Protein AF-A0A967CRM9-F1 (afdb_monomer_lite)

Sequence (225 aa):
MVALGHRFTFFSAGLPEPELLEALQQHAALLTYWECVLPLHAMGELARCAGPLVSGSGIRLLVANLRSGTAGNTRKEPGKHYAASGFAVDEIDIARSLLQGPLSGVAAGLCFGIPRTDPLEPALKALTCLADATGALVVATRSLMGDGPNDAEQDAQRDRLLVEEALELAQRYPRVDLQLDTFMDIDRGYYVRQGLVDRRCNWHPAGKALALARAAQLSASRITS

Radius of gyration: 18.24 Å; chains: 1; bounding box: 40×54×45 Å

Foldseek 3Di:
DVVVVAADAAEDEAADDPVRLVVCQVCVSRHPAYEYEYALVCLLVNCVPQVVSCLPRVHAYEYWYWAALVVVRLPDDNDVDDIDIHDELVCLVVQLVSCVPSCPNPHQYYEHEDEQPDDDQVSLVSQLVSCVVRVHQYEYEYEPFHSDLQDADDPLVSLQVSLVVQLVNCVVRVSYHYHYPDAEFDCDDRTGDHHQAYPVRHGGNNVVSVVVSVVVVVVVVVVVD

Secondary structure (DSSP, 8-state):
-GGGT--EEEEEESSPPHHHHHHHHHTGGGEEEEEEEE-GGGHHHHHHHHHHHHHHH---EEEEE-EETTTT-SSSS--TT-EE-SB-GGGHHHHHHHHHTTTTTTEEEEEEEE-TTS-HHHHHHHHHHHHHHH--EEEEEEE-S-SSTT-----HHHHHHHHHHHHHHHHH-TTEEEEEE-SB-B-SSSS-B--SB-TT-PBPHHHHHHHHHHHHHHHHHHH--

pLDDT: mean 87.97, std 12.51, range [47.59, 98.69]

Structure (mmCIF, N/CA/C/O backbone):
data_AF-A0A967CRM9-F1
#
_entry.id   AF-A0A967CRM9-F1
#
loop_
_atom_site.group_PDB
_atom_site.id
_atom_site.type_symbol
_atom_site.label_atom_id
_atom_site.label_alt_id
_atom_site.label_comp_id
_atom_site.label_asym_id
_atom_site.label_entity_id
_atom_site.label_seq_id
_atom_site.pdbx_PDB_ins_code
_atom_site.Cartn_x
_atom_site.Cartn_y
_atom_site.Cartn_z
_atom_site.occupancy
_atom_site.B_iso_or_equiv
_atom_site.auth_seq_id
_atom_site.auth_comp_id
_atom_site.auth_asym_id
_atom_site.auth_atom_id
_atom_site.pdbx_PDB_model_num
ATOM 1 N N . MET A 1 1 ? -21.935 -10.142 -5.559 1.00 52.72 1 MET A N 1
ATOM 2 C CA . MET A 1 1 ? -20.532 -9.781 -5.246 1.00 52.72 1 MET A CA 1
ATOM 3 C C . MET A 1 1 ? -20.039 -10.502 -3.995 1.00 52.72 1 MET A C 1
ATOM 5 O O . MET A 1 1 ? -19.195 -11.367 -4.170 1.00 52.72 1 MET A O 1
ATOM 9 N N . VAL A 1 2 ? -20.630 -10.300 -2.802 1.00 56.66 2 VAL A N 1
ATOM 10 C CA . VAL A 1 2 ? -20.319 -11.135 -1.606 1.00 56.66 2 VAL A CA 1
ATOM 11 C C . VAL A 1 2 ? -20.589 -12.620 -1.857 1.00 56.66 2 VAL A C 1
ATOM 13 O O . VAL A 1 2 ? -19.741 -13.455 -1.583 1.00 56.66 2 VAL A O 1
ATOM 16 N N . ALA A 1 3 ? -21.734 -12.946 -2.468 1.00 51.38 3 ALA A N 1
ATOM 17 C CA . ALA A 1 3 ? -22.098 -14.325 -2.816 1.00 51.38 3 ALA A CA 1
ATOM 18 C C . ALA A 1 3 ? -21.164 -14.989 -3.853 1.00 51.38 3 ALA A C 1
ATOM 20 O O . ALA A 1 3 ? -21.220 -16.198 -4.035 1.00 51.38 3 ALA A O 1
ATOM 21 N N . LEU A 1 4 ? -20.308 -14.205 -4.524 1.00 66.81 4 LEU A N 1
ATOM 22 C CA . LEU A 1 4 ? -19.262 -14.690 -5.435 1.00 66.81 4 LEU A CA 1
ATOM 23 C C . LEU A 1 4 ? -17.870 -14.686 -4.767 1.00 66.81 4 LEU A C 1
ATOM 25 O O . LEU A 1 4 ? -16.872 -14.944 -5.428 1.00 66.81 4 LEU A O 1
ATOM 29 N N . GLY A 1 5 ? -17.789 -14.356 -3.471 1.00 70.50 5 GLY A N 1
ATOM 30 C CA . GLY A 1 5 ? -16.548 -14.301 -2.693 1.00 70.50 5 GLY A CA 1
ATOM 31 C C . GLY A 1 5 ? -15.717 -13.024 -2.864 1.00 70.50 5 GLY A C 1
ATOM 32 O O . GLY A 1 5 ? -14.638 -12.928 -2.285 1.00 70.50 5 GLY A O 1
ATOM 33 N N . HIS A 1 6 ? -16.188 -12.031 -3.626 1.00 74.75 6 HIS A N 1
ATOM 34 C CA . HIS A 1 6 ? -15.444 -10.787 -3.835 1.00 74.75 6 HIS A CA 1
ATOM 35 C C . HIS A 1 6 ? -15.601 -9.832 -2.648 1.00 74.75 6 HIS A C 1
ATOM 37 O O . HIS A 1 6 ? -16.723 -9.499 -2.256 1.00 74.75 6 HIS A O 1
ATOM 43 N N . ARG A 1 7 ? -14.467 -9.353 -2.132 1.00 82.56 7 ARG A N 1
ATOM 44 C CA . ARG A 1 7 ? -14.363 -8.303 -1.113 1.00 82.56 7 ARG A CA 1
ATOM 45 C C . ARG A 1 7 ? -13.451 -7.184 -1.618 1.00 82.56 7 ARG A C 1
ATOM 47 O O . ARG A 1 7 ? -12.597 -7.429 -2.470 1.00 82.56 7 ARG A O 1
ATOM 54 N N . PHE A 1 8 ? -13.632 -5.976 -1.096 1.00 86.88 8 PHE A N 1
ATOM 55 C CA . PHE A 1 8 ? -12.968 -4.767 -1.589 1.00 86.88 8 PHE A CA 1
ATOM 56 C C . PHE A 1 8 ? -12.083 -4.136 -0.524 1.00 86.88 8 PHE A C 1
ATOM 58 O O . PHE A 1 8 ? -12.459 -4.076 0.646 1.00 86.88 8 PHE A O 1
ATOM 65 N N . THR A 1 9 ? -10.934 -3.618 -0.941 1.00 89.38 9 THR A N 1
ATOM 66 C CA . THR A 1 9 ? -10.258 -2.564 -0.185 1.00 89.38 9 THR A CA 1
ATOM 67 C C . THR A 1 9 ? -10.863 -1.239 -0.623 1.00 89.38 9 THR A C 1
ATOM 69 O O . THR A 1 9 ? -10.805 -0.896 -1.802 1.00 89.38 9 THR A O 1
ATOM 72 N N . PHE A 1 10 ? -11.491 -0.526 0.306 1.00 90.88 10 PHE A N 1
ATOM 73 C CA . PHE A 1 10 ? -12.008 0.820 0.072 1.00 90.88 10 PHE A CA 1
ATOM 74 C C . PHE A 1 10 ? -11.001 1.844 0.590 1.00 90.88 10 PHE A C 1
ATOM 76 O O . PHE A 1 10 ? -10.453 1.631 1.668 1.00 90.88 10 PHE A O 1
ATOM 83 N N . PHE A 1 11 ? -10.778 2.942 -0.131 1.00 92.44 11 PHE A N 1
ATOM 84 C CA . PHE A 1 11 ? -9.899 4.021 0.319 1.00 92.44 11 PHE A CA 1
ATOM 85 C C . PHE A 1 11 ? -10.683 5.322 0.538 1.00 92.44 11 PHE A C 1
ATOM 87 O O . PHE A 1 11 ? -11.581 5.648 -0.237 1.00 92.44 11 PHE A O 1
ATOM 94 N N . SER A 1 12 ? -10.316 6.087 1.565 1.00 94.94 12 SER A N 1
ATOM 95 C CA . SER A 1 12 ? -10.787 7.458 1.789 1.00 94.94 12 SER A CA 1
ATOM 96 C C . SER A 1 12 ? -9.622 8.398 2.086 1.00 94.94 12 SER A C 1
ATOM 98 O O . SER A 1 12 ? -8.573 7.968 2.566 1.00 94.94 12 SER A O 1
ATOM 100 N N . ALA A 1 13 ? -9.805 9.687 1.802 1.00 93.19 13 ALA A N 1
ATOM 101 C CA . ALA A 1 13 ? -8.821 10.722 2.094 1.00 93.19 13 ALA A CA 1
ATOM 102 C C . ALA A 1 13 ? -9.358 11.695 3.149 1.00 93.19 13 ALA A C 1
ATOM 104 O O . ALA A 1 13 ? -10.502 12.134 3.059 1.00 93.19 13 ALA A O 1
ATOM 105 N N . GLY A 1 14 ? -8.515 12.060 4.113 1.00 93.50 14 GLY A N 1
ATOM 106 C CA . GLY A 1 14 ? -8.890 12.923 5.230 1.00 93.50 14 GLY A CA 1
ATOM 107 C C . GLY A 1 14 ? -9.686 12.198 6.316 1.00 93.50 14 GLY A C 1
ATOM 108 O O . GLY A 1 14 ? -9.780 10.970 6.337 1.00 93.50 14 GLY A O 1
ATOM 109 N N . LEU A 1 15 ? -10.224 12.978 7.254 1.00 96.19 15 LEU A N 1
ATOM 110 C CA . LEU A 1 15 ? -11.069 12.447 8.319 1.00 96.19 15 LEU A CA 1
ATOM 111 C C . LEU A 1 15 ? -12.414 11.986 7.740 1.00 96.19 15 LEU A C 1
ATOM 113 O O . LEU A 1 15 ? -12.983 12.693 6.909 1.00 96.19 15 LEU A O 1
ATOM 117 N N . PRO A 1 16 ? -12.927 10.820 8.163 1.00 95.12 16 PRO A N 1
ATOM 118 C CA . PRO A 1 16 ? -14.210 10.330 7.689 1.00 95.12 16 PRO A CA 1
ATOM 119 C C . PRO A 1 16 ? -15.349 11.214 8.205 1.00 95.12 16 PRO A C 1
ATOM 121 O O . PRO A 1 16 ? -15.441 11.492 9.403 1.00 95.12 16 PRO A O 1
ATOM 124 N N . GLU A 1 17 ? -16.233 11.611 7.297 1.00 95.06 17 GLU A N 1
ATOM 125 C CA . GLU A 1 17 ? -17.509 12.236 7.644 1.00 95.06 17 GLU A CA 1
ATOM 126 C C . GLU A 1 17 ? -18.485 11.182 8.210 1.00 95.06 17 GLU A C 1
ATOM 128 O O . GLU A 1 17 ? -18.331 9.986 7.922 1.00 95.06 17 GLU A O 1
ATOM 133 N N . PRO A 1 18 ? -19.485 11.580 9.020 1.00 95.12 18 PRO A N 1
ATOM 134 C CA . PRO A 1 18 ? -20.459 10.653 9.601 1.00 95.12 18 PRO A CA 1
ATOM 135 C C . PRO A 1 18 ? -21.136 9.740 8.570 1.00 95.12 18 PRO A C 1
ATOM 137 O O . PRO A 1 18 ? -21.258 8.538 8.794 1.00 95.12 18 PRO A O 1
ATOM 140 N N . GLU A 1 19 ? -21.483 10.279 7.405 1.00 95.94 19 GLU A N 1
ATOM 141 C CA . GLU A 1 19 ? -22.138 9.569 6.307 1.00 95.94 19 GLU A CA 1
ATOM 142 C C . GLU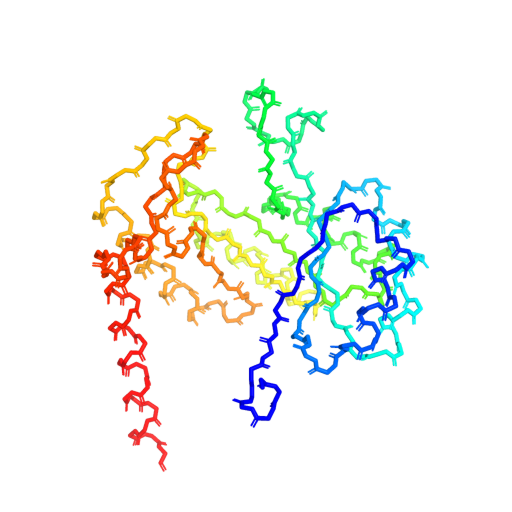 A 1 19 ? -21.260 8.432 5.766 1.00 95.94 19 GLU A C 1
ATOM 144 O O . GLU A 1 19 ? -21.752 7.353 5.425 1.00 95.94 19 GLU A O 1
ATOM 149 N N . LEU A 1 20 ? -19.938 8.641 5.723 1.00 94.50 20 LEU A N 1
ATOM 150 C CA . LEU A 1 20 ? -18.999 7.595 5.332 1.00 94.50 20 LEU A CA 1
ATOM 151 C C . LEU A 1 20 ? -18.948 6.483 6.386 1.00 94.50 20 LEU A C 1
ATOM 153 O O . LEU A 1 20 ? -18.930 5.306 6.028 1.00 94.50 20 LEU A O 1
ATOM 157 N N . LEU A 1 21 ? -18.932 6.833 7.674 1.00 94.56 21 LEU A N 1
ATOM 158 C CA . LEU A 1 21 ? -18.916 5.847 8.760 1.00 94.56 21 LEU A CA 1
ATOM 159 C C . LEU A 1 21 ? -20.187 4.984 8.752 1.00 94.56 21 LEU A C 1
ATOM 161 O O . LEU A 1 21 ? -20.095 3.764 8.899 1.00 94.56 21 LEU A O 1
ATOM 165 N N . GLU A 1 22 ? -21.349 5.591 8.507 1.00 94.31 22 GLU A N 1
ATOM 166 C CA . GLU A 1 22 ? -22.621 4.879 8.349 1.00 94.31 22 GLU A CA 1
ATOM 167 C C . GLU A 1 22 ? -22.592 3.919 7.152 1.00 94.31 22 GLU A C 1
ATOM 169 O O . GLU A 1 22 ? -22.934 2.741 7.290 1.00 94.31 22 GLU A O 1
ATOM 174 N N . ALA A 1 23 ? -22.111 4.380 5.992 1.00 94.31 23 ALA A N 1
ATOM 175 C CA . ALA A 1 23 ? -21.990 3.544 4.799 1.00 94.31 23 ALA A CA 1
ATOM 176 C C . ALA A 1 23 ? -21.031 2.360 5.017 1.00 94.31 23 ALA A C 1
ATOM 178 O O . ALA A 1 23 ? -21.328 1.226 4.626 1.00 94.31 23 ALA A O 1
ATOM 179 N N . LEU A 1 24 ? -19.893 2.598 5.676 1.00 93.81 24 LEU A N 1
ATOM 180 C CA . LEU A 1 24 ? -18.935 1.556 6.041 1.00 93.81 24 LEU A CA 1
ATOM 181 C C . LEU A 1 24 ? -19.573 0.516 6.966 1.00 93.81 24 LEU A C 1
ATOM 183 O O . LEU A 1 24 ? -19.408 -0.683 6.738 1.00 93.81 24 LEU A O 1
ATOM 187 N N . GLN A 1 25 ? -20.344 0.951 7.965 1.00 92.56 25 GLN A N 1
ATOM 188 C CA . GLN A 1 25 ? -21.057 0.051 8.868 1.00 92.56 25 GLN A CA 1
ATOM 189 C C . GLN A 1 25 ? -22.092 -0.799 8.125 1.00 92.56 25 GLN A C 1
ATOM 191 O O . GLN A 1 25 ? -22.121 -2.022 8.285 1.00 92.56 25 GLN A O 1
ATOM 196 N N . GLN A 1 26 ? -22.913 -0.170 7.282 1.00 93.25 26 GLN A N 1
ATOM 197 C CA . GLN A 1 26 ? -23.954 -0.841 6.504 1.00 93.25 26 GLN A CA 1
ATOM 198 C C . GLN A 1 26 ? -23.375 -1.895 5.548 1.00 93.25 26 GLN A C 1
ATOM 200 O O . GLN A 1 26 ? -24.013 -2.913 5.268 1.00 93.25 26 GLN A O 1
ATOM 205 N N . HIS A 1 27 ? -22.155 -1.671 5.059 1.00 91.50 27 HIS A N 1
ATOM 206 C CA . HIS A 1 27 ? -21.504 -2.507 4.055 1.00 91.50 27 HIS A CA 1
ATOM 207 C C . HIS A 1 27 ? -20.267 -3.256 4.572 1.00 91.50 27 HIS A C 1
ATOM 209 O O . HIS A 1 27 ? -19.489 -3.770 3.768 1.00 91.50 27 HIS A O 1
ATOM 215 N N . ALA A 1 28 ? -20.116 -3.413 5.892 1.00 90.25 28 ALA A N 1
ATOM 216 C CA . ALA A 1 28 ? -18.963 -4.063 6.529 1.00 90.25 28 ALA A CA 1
ATOM 217 C C . ALA A 1 28 ? -18.609 -5.435 5.917 1.00 90.25 28 ALA A C 1
ATOM 219 O O . ALA A 1 28 ? -17.441 -5.747 5.686 1.00 90.25 28 ALA A O 1
ATOM 220 N N . ALA A 1 29 ? -19.620 -6.236 5.560 1.00 88.31 29 ALA A N 1
ATOM 221 C CA . ALA A 1 29 ? -19.437 -7.568 4.975 1.00 88.31 29 ALA A CA 1
ATOM 222 C C . ALA A 1 29 ? -18.785 -7.573 3.572 1.00 88.31 29 ALA A C 1
ATOM 224 O O . ALA A 1 29 ? -18.263 -8.601 3.140 1.00 88.31 29 ALA A O 1
ATOM 225 N N . LEU A 1 30 ? -18.809 -6.448 2.851 1.00 89.00 30 LEU A N 1
ATOM 226 C CA . LEU A 1 30 ? -18.185 -6.293 1.530 1.00 89.00 30 LEU A CA 1
ATOM 227 C C . LEU A 1 30 ? -16.699 -5.920 1.615 1.00 89.00 30 LEU A C 1
ATOM 229 O O . LEU A 1 30 ? -15.977 -6.054 0.625 1.00 89.00 30 LEU A O 1
ATOM 233 N N . LEU A 1 31 ? -16.236 -5.449 2.771 1.00 89.75 31 LEU A N 1
ATOM 234 C CA . LEU A 1 31 ? -14.911 -4.860 2.933 1.00 89.75 31 LEU A CA 1
ATOM 235 C C . LEU A 1 31 ? -13.889 -5.925 3.332 1.00 89.75 31 LEU A C 1
ATOM 237 O O . LEU A 1 31 ? -14.106 -6.687 4.270 1.00 89.75 31 LEU A O 1
ATOM 241 N N . THR A 1 32 ? -12.756 -5.989 2.635 1.00 89.44 32 THR A N 1
ATOM 242 C CA . THR A 1 32 ? -11.545 -6.673 3.120 1.00 89.44 32 THR A CA 1
ATOM 243 C C . THR A 1 32 ? -10.809 -5.775 4.105 1.00 89.44 32 THR A C 1
ATOM 245 O O . THR A 1 32 ? -10.430 -6.238 5.187 1.00 89.44 32 THR A O 1
ATOM 248 N N . TYR A 1 33 ? -10.629 -4.515 3.700 1.00 93.44 33 TYR A N 1
ATOM 249 C CA . TYR A 1 33 ? -9.942 -3.447 4.413 1.00 93.44 33 TYR A CA 1
ATOM 250 C C . TYR A 1 33 ? -10.605 -2.106 4.091 1.00 93.44 33 TYR A C 1
ATOM 252 O O . TYR A 1 33 ? -11.151 -1.917 3.001 1.00 93.44 33 TYR A O 1
ATOM 260 N N . TRP A 1 34 ? -10.501 -1.168 5.021 1.00 96.38 34 TRP A N 1
ATOM 261 C CA . TRP A 1 34 ? -10.681 0.253 4.750 1.00 96.38 34 TRP A CA 1
ATOM 262 C C . TRP A 1 34 ? -9.323 0.933 4.921 1.00 96.38 34 TRP A C 1
ATOM 264 O O . T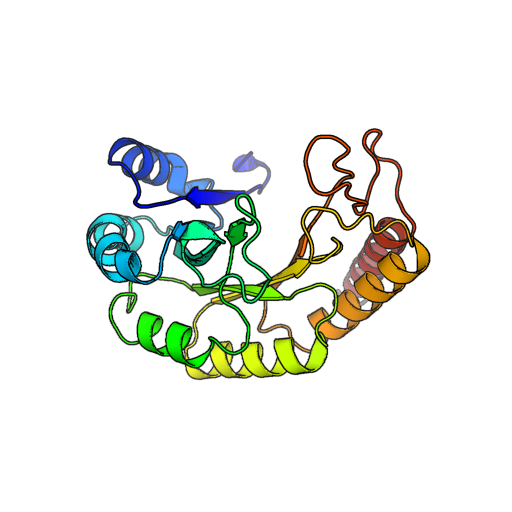RP A 1 34 ? -8.765 0.880 6.007 1.00 96.38 34 TRP A O 1
ATOM 274 N N . GLU A 1 35 ? -8.777 1.529 3.86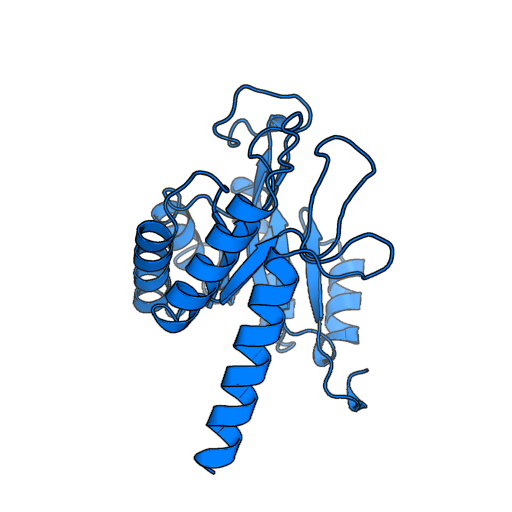4 1.00 97.00 35 GLU A N 1
ATOM 275 C CA . GLU A 1 35 ? -7.593 2.388 3.920 1.00 97.00 35 GLU A CA 1
ATOM 276 C C . GLU A 1 35 ? -8.011 3.848 4.132 1.00 97.00 35 GLU A C 1
ATOM 278 O O . GLU A 1 35 ? -8.782 4.402 3.349 1.00 97.00 35 GLU A O 1
ATOM 283 N N . CYS A 1 36 ? -7.487 4.490 5.173 1.00 97.25 36 CYS A N 1
ATOM 284 C CA . CYS A 1 36 ? -7.671 5.919 5.403 1.00 97.25 36 CYS A CA 1
ATOM 285 C C . CYS A 1 36 ? -6.339 6.658 5.213 1.00 97.25 36 CYS A C 1
ATOM 287 O O . CYS A 1 36 ? -5.364 6.397 5.925 1.00 97.25 36 CYS A O 1
ATOM 289 N N . VAL A 1 37 ? -6.310 7.573 4.241 1.00 96.81 37 VAL A N 1
ATOM 290 C CA . VAL A 1 37 ? -5.136 8.364 3.855 1.00 96.81 37 VAL A CA 1
ATOM 291 C C . VAL A 1 37 ? -5.268 9.777 4.407 1.00 96.81 37 VAL A C 1
ATOM 293 O O . VAL A 1 37 ? -6.131 10.543 3.983 1.00 96.81 37 VAL A O 1
ATOM 296 N N . LEU A 1 38 ? -4.408 10.163 5.343 1.00 95.56 38 LEU A N 1
ATOM 297 C CA . LEU A 1 38 ? -4.517 11.455 6.021 1.00 95.56 38 LEU A CA 1
ATOM 298 C C . LEU A 1 38 ? -3.161 11.949 6.551 1.00 95.56 38 LEU A C 1
ATOM 300 O O . LEU A 1 38 ? -2.227 11.158 6.692 1.00 95.56 38 LEU A O 1
ATOM 304 N N . PRO A 1 39 ? -3.008 13.256 6.832 1.00 93.88 39 PRO A N 1
ATOM 305 C CA . PRO A 1 39 ? -1.785 13.787 7.425 1.00 93.88 39 PRO A CA 1
ATOM 306 C C . PRO A 1 39 ? -1.504 13.214 8.821 1.00 93.88 39 PRO A C 1
ATOM 308 O O . PRO A 1 39 ? -2.429 12.984 9.600 1.00 93.88 39 PRO A O 1
ATOM 311 N N . LEU A 1 40 ? -0.222 13.099 9.187 1.00 93.06 40 LEU A N 1
ATOM 312 C CA . LEU A 1 40 ? 0.218 12.589 10.498 1.00 93.06 40 LEU A CA 1
ATOM 313 C C . LEU A 1 40 ? -0.483 13.243 11.701 1.00 93.06 40 LEU A C 1
ATOM 315 O O . LEU A 1 40 ? -0.831 12.557 12.658 1.00 93.06 40 LEU A O 1
ATOM 319 N N . HIS A 1 41 ? -0.713 14.558 11.659 1.00 92.69 41 HIS A N 1
ATOM 320 C CA . HIS A 1 41 ? -1.331 15.279 12.777 1.00 92.69 41 HIS A CA 1
ATOM 321 C C . HIS A 1 41 ? -2.803 14.896 13.013 1.00 92.69 41 HIS A C 1
ATOM 323 O O . HIS A 1 41 ? -3.309 15.094 14.114 1.00 92.69 41 HIS A O 1
ATOM 329 N N . ALA A 1 42 ? -3.484 14.325 12.014 1.00 95.50 42 ALA A N 1
ATOM 330 C CA . ALA A 1 42 ? -4.893 13.943 12.092 1.00 95.50 42 ALA A CA 1
ATOM 331 C C . ALA A 1 42 ? -5.110 12.492 12.574 1.00 95.50 42 ALA A C 1
ATOM 333 O O . ALA A 1 42 ? -6.243 12.086 12.828 1.00 95.50 42 ALA A O 1
ATOM 334 N N . MET A 1 43 ? -4.044 11.704 12.760 1.00 95.75 43 MET A N 1
ATOM 335 C CA . MET A 1 43 ? -4.131 10.276 13.114 1.00 95.75 43 MET A CA 1
ATOM 336 C C . MET A 1 43 ? -4.819 10.021 14.462 1.00 95.75 43 MET A C 1
ATOM 338 O O . MET A 1 43 ? -5.590 9.075 14.604 1.00 95.75 43 MET A O 1
ATOM 342 N N . GLY A 1 44 ? -4.572 10.882 15.455 1.00 96.88 44 GLY A N 1
ATOM 343 C CA . GLY A 1 44 ? -5.243 10.787 16.754 1.00 96.88 44 GLY A CA 1
ATOM 344 C C . GLY A 1 44 ? -6.738 11.096 16.674 1.00 96.88 44 GLY A C 1
ATOM 345 O O . GLY A 1 44 ? -7.536 10.513 17.402 1.00 96.88 44 GLY A O 1
ATOM 346 N N . GLU A 1 45 ? -7.142 11.985 15.770 1.00 97.31 45 GLU A N 1
ATOM 347 C CA . GLU A 1 45 ? -8.554 12.279 15.544 1.00 97.31 45 GLU A CA 1
ATOM 348 C C . GLU A 1 45 ? -9.260 11.160 14.784 1.00 97.31 45 GLU A C 1
ATOM 350 O O . GLU A 1 45 ? -10.348 10.765 15.201 1.00 97.31 45 GLU A O 1
ATOM 355 N N . LEU A 1 46 ? -8.603 10.569 13.780 1.00 97.44 46 LEU A N 1
ATOM 356 C CA . LEU A 1 46 ? -9.089 9.358 13.119 1.00 97.44 46 LEU A CA 1
ATOM 357 C C . LEU A 1 46 ? -9.369 8.249 14.135 1.00 97.44 46 LEU A C 1
ATOM 359 O O . LEU A 1 46 ? -10.428 7.629 14.092 1.00 97.44 46 LEU A O 1
ATOM 363 N N . ALA A 1 47 ? -8.454 8.022 15.080 1.00 96.62 47 ALA A N 1
ATOM 364 C CA . ALA A 1 47 ? -8.654 7.009 16.106 1.00 96.62 47 ALA A CA 1
ATOM 365 C C . ALA A 1 47 ? -9.909 7.264 16.951 1.00 96.62 47 ALA A C 1
ATOM 367 O O . ALA A 1 47 ? -10.658 6.332 17.243 1.00 96.62 47 ALA A O 1
ATOM 368 N N . ARG A 1 48 ? -10.173 8.529 17.307 1.00 96.31 48 ARG A N 1
ATOM 369 C CA . ARG A 1 48 ? -11.360 8.911 18.085 1.00 96.31 48 ARG A CA 1
ATOM 370 C C . ARG A 1 48 ? -12.659 8.712 17.306 1.00 96.31 48 ARG A C 1
ATOM 372 O O . ARG A 1 48 ? -13.621 8.228 17.894 1.00 96.31 48 ARG A O 1
ATOM 379 N N . CYS A 1 49 ? -12.711 9.088 16.026 1.00 95.06 49 CYS A N 1
ATOM 380 C CA . CYS A 1 49 ? -13.950 9.000 15.247 1.00 95.06 49 CYS A CA 1
ATOM 381 C C . CYS A 1 49 ? -14.207 7.595 14.679 1.00 95.06 49 CYS A C 1
ATOM 383 O O . CYS A 1 49 ? -15.336 7.115 14.732 1.00 95.06 49 CYS A O 1
ATOM 385 N N . ALA A 1 50 ? -13.174 6.905 14.189 1.00 95.06 50 ALA A N 1
ATOM 386 C CA . ALA A 1 50 ? -13.301 5.586 13.569 1.00 95.06 50 ALA A CA 1
ATOM 387 C C . ALA A 1 50 ? -13.213 4.427 14.575 1.00 95.06 50 ALA A C 1
ATOM 389 O O . ALA A 1 50 ? -13.772 3.360 14.318 1.00 95.06 50 ALA A O 1
ATOM 390 N N . GLY A 1 51 ? -12.546 4.623 15.719 1.00 94.44 51 GLY A N 1
ATOM 391 C CA . GLY A 1 51 ? -12.340 3.609 16.763 1.00 94.44 51 GLY A CA 1
ATOM 392 C C . GLY A 1 51 ? -13.610 2.861 17.193 1.00 94.44 51 GLY A C 1
ATOM 393 O O . GLY A 1 51 ? -13.608 1.623 17.182 1.00 94.44 51 GLY A O 1
ATOM 394 N N . PRO A 1 52 ? -14.713 3.565 17.521 1.00 93.56 52 PRO A N 1
ATOM 395 C CA . PRO A 1 52 ? -15.973 2.922 17.895 1.00 93.56 52 PRO A CA 1
ATOM 396 C C . PRO A 1 52 ? -16.545 2.022 16.793 1.00 93.56 52 PRO A C 1
ATOM 398 O O . PRO A 1 52 ? -17.014 0.922 17.082 1.00 93.56 52 PRO A O 1
ATOM 401 N N . LEU A 1 53 ? -16.463 2.456 15.529 1.00 92.38 53 LEU A N 1
ATOM 402 C CA . LEU A 1 53 ? -16.949 1.685 14.385 1.00 92.38 53 LEU A CA 1
ATOM 403 C C . LEU A 1 53 ? -16.123 0.410 14.191 1.00 92.38 53 LEU A C 1
ATOM 405 O O . LEU A 1 53 ? -16.685 -0.683 14.090 1.00 92.38 53 LEU A O 1
ATOM 409 N N . VAL A 1 54 ? -14.794 0.525 14.135 1.00 93.19 54 VAL A N 1
ATOM 410 C CA . VAL A 1 54 ? -13.921 -0.622 13.820 1.00 93.19 54 VAL A CA 1
ATOM 411 C C . VAL A 1 54 ? -13.968 -1.695 14.907 1.00 93.19 54 VAL A C 1
ATOM 413 O O . VAL A 1 54 ? -13.988 -2.882 14.588 1.00 93.19 54 VAL A O 1
ATOM 416 N N . SER A 1 55 ? -14.103 -1.293 16.175 1.00 86.88 55 SER A N 1
ATOM 417 C CA . SER A 1 55 ? -14.145 -2.220 17.314 1.00 86.88 55 SER A CA 1
ATOM 418 C C . SER A 1 55 ? -15.381 -3.132 17.311 1.00 86.88 55 SER A C 1
ATOM 420 O O . SER A 1 55 ? -15.341 -4.206 17.905 1.00 86.88 55 SER A O 1
ATOM 422 N N . GLY A 1 56 ? -16.475 -2.732 16.646 1.00 80.19 56 GLY A N 1
ATOM 423 C CA . GLY A 1 56 ? -17.754 -3.457 16.656 1.00 80.19 56 GLY A CA 1
ATOM 424 C C . GLY A 1 56 ? -18.209 -4.049 15.317 1.00 80.19 56 GLY A C 1
ATOM 425 O O . GLY A 1 56 ? -19.175 -4.807 15.295 1.00 80.19 56 GLY A O 1
ATOM 426 N N . SER A 1 57 ? -17.553 -3.717 14.201 1.00 83.44 57 SER A N 1
ATOM 427 C CA . SER A 1 57 ? -18.045 -4.036 12.844 1.00 83.44 57 SER A CA 1
ATOM 428 C C . SER A 1 57 ? -17.238 -5.103 12.097 1.00 83.44 57 SER A C 1
ATOM 430 O O . SER A 1 57 ? -17.645 -5.540 11.021 1.00 83.44 57 SER A O 1
ATOM 432 N N . GLY A 1 58 ? -16.082 -5.517 12.629 1.00 85.00 58 GLY A N 1
ATOM 433 C CA . GLY A 1 58 ? -15.148 -6.409 11.929 1.00 85.00 58 GLY A CA 1
ATOM 434 C C . GLY A 1 58 ? -14.402 -5.740 10.765 1.00 85.00 58 GLY A C 1
ATOM 435 O O . GLY A 1 58 ? -13.676 -6.414 10.029 1.00 85.00 58 GLY A O 1
ATOM 436 N N . ILE A 1 59 ? -14.561 -4.424 10.592 1.00 92.06 59 ILE A N 1
ATOM 437 C CA . ILE A 1 59 ? -13.807 -3.633 9.621 1.00 92.06 59 ILE A CA 1
ATOM 438 C C . ILE A 1 59 ? -12.350 -3.555 10.072 1.00 92.06 59 ILE A C 1
ATOM 440 O O . ILE A 1 59 ? -12.044 -3.187 11.203 1.00 92.06 59 ILE A O 1
ATOM 444 N N . ARG A 1 60 ? -11.435 -3.871 9.154 1.00 94.94 60 ARG A N 1
ATOM 445 C CA . ARG A 1 60 ? -9.992 -3.758 9.373 1.00 94.94 60 ARG A CA 1
ATOM 446 C C . ARG A 1 60 ? -9.489 -2.455 8.764 1.00 94.94 60 ARG A C 1
ATOM 448 O O . ARG A 1 60 ? -9.410 -2.347 7.540 1.00 94.94 60 ARG A O 1
ATOM 455 N N . LEU A 1 61 ? -9.175 -1.486 9.619 1.00 97.38 61 LEU A N 1
ATOM 456 C CA . LEU A 1 61 ? -8.645 -0.186 9.214 1.00 97.38 61 LEU A CA 1
ATOM 457 C C . LEU A 1 61 ? -7.141 -0.277 8.929 1.00 97.38 61 LEU A C 1
ATOM 459 O O . LEU A 1 61 ? -6.357 -0.633 9.808 1.00 97.38 61 LEU A O 1
ATOM 463 N N . LEU A 1 62 ? -6.748 0.074 7.713 1.00 97.94 62 LEU A N 1
ATOM 464 C CA . LEU A 1 62 ? -5.377 0.368 7.327 1.00 97.94 62 LEU A CA 1
ATOM 465 C C . LEU A 1 62 ? -5.186 1.883 7.315 1.00 97.94 62 LEU A C 1
ATOM 467 O O . LEU A 1 62 ? -6.061 2.625 6.867 1.00 97.94 62 LEU A O 1
ATOM 471 N N . VAL A 1 63 ? -4.044 2.350 7.804 1.00 97.88 63 VAL A N 1
ATOM 472 C CA . VAL A 1 63 ? -3.746 3.782 7.871 1.00 97.88 63 VAL A CA 1
ATOM 473 C C . VAL A 1 63 ? -2.547 4.112 6.997 1.00 97.88 63 VAL A C 1
ATOM 475 O O . VAL A 1 63 ? -1.509 3.451 7.061 1.00 97.88 63 VAL A O 1
ATOM 478 N N . ALA A 1 64 ? -2.680 5.167 6.202 1.00 97.25 64 ALA A N 1
ATOM 479 C CA . ALA A 1 64 ? -1.648 5.634 5.296 1.00 97.25 64 ALA A CA 1
ATOM 480 C C . ALA A 1 64 ? -1.357 7.121 5.534 1.00 97.25 64 ALA A C 1
ATOM 482 O O . ALA A 1 64 ? -2.269 7.938 5.676 1.00 97.25 64 ALA A O 1
ATOM 483 N N . ASN A 1 65 ? -0.075 7.488 5.556 1.00 95.88 65 ASN A N 1
ATOM 484 C CA . ASN A 1 65 ? 0.322 8.889 5.640 1.00 95.88 65 ASN A CA 1
ATOM 485 C C . ASN A 1 65 ? 0.084 9.597 4.298 1.00 95.88 65 ASN A C 1
ATOM 487 O O . ASN A 1 65 ? 0.551 9.132 3.257 1.00 95.88 65 ASN A O 1
ATOM 491 N N . LEU A 1 66 ? -0.589 10.747 4.322 1.00 92.88 66 LEU A N 1
ATOM 492 C CA . LEU A 1 66 ? -0.664 11.632 3.164 1.00 92.88 66 LEU A CA 1
ATOM 493 C C . LEU A 1 66 ? 0.666 12.376 2.996 1.00 92.88 66 LEU A C 1
ATOM 495 O O . LEU A 1 66 ? 1.009 13.268 3.779 1.00 92.88 66 LEU A O 1
ATOM 499 N N . ARG A 1 67 ? 1.390 12.060 1.922 1.00 86.06 67 ARG A N 1
ATOM 500 C CA . ARG A 1 67 ? 2.597 12.787 1.522 1.00 86.06 67 ARG A CA 1
ATOM 501 C C . ARG A 1 67 ? 2.261 13.772 0.417 1.00 86.06 67 ARG A C 1
ATOM 503 O O . ARG A 1 67 ? 1.891 13.352 -0.672 1.00 86.06 67 ARG A O 1
ATOM 510 N N . SER A 1 68 ? 2.378 15.075 0.662 1.00 79.81 68 SER A N 1
ATOM 511 C CA . SER A 1 68 ? 2.038 16.098 -0.335 1.00 79.81 68 SER A CA 1
ATOM 512 C C . SER A 1 68 ? 2.962 17.307 -0.306 1.00 79.81 68 SER A C 1
ATOM 514 O O . SER A 1 68 ? 3.540 17.631 0.731 1.00 79.81 68 SER A O 1
ATOM 516 N N . GLY A 1 69 ? 3.114 17.975 -1.457 1.00 68.31 69 GLY A N 1
ATOM 517 C CA . GLY A 1 69 ? 3.988 19.150 -1.581 1.00 68.31 69 GLY A CA 1
ATOM 518 C C . GLY A 1 69 ? 3.570 20.264 -0.619 1.00 68.31 69 GLY A C 1
ATOM 519 O O . GLY A 1 69 ? 4.413 20.882 0.020 1.00 68.31 69 GLY A O 1
ATOM 520 N N . THR A 1 70 ? 2.258 20.433 -0.435 1.00 67.38 70 THR A N 1
ATOM 521 C CA . THR A 1 70 ? 1.655 21.348 0.544 1.00 67.38 70 THR A CA 1
ATOM 522 C C . THR A 1 70 ? 2.009 20.986 1.986 1.00 67.38 70 THR A C 1
ATOM 524 O O . THR A 1 70 ? 2.210 21.873 2.808 1.00 67.38 70 THR A O 1
ATOM 527 N N . ALA A 1 71 ? 2.107 19.693 2.300 1.00 64.94 71 ALA A N 1
ATOM 528 C CA . ALA A 1 71 ? 2.513 19.212 3.619 1.00 64.94 71 ALA A CA 1
ATOM 529 C C . ALA A 1 71 ? 4.043 19.201 3.821 1.00 64.94 71 ALA A C 1
ATOM 531 O O . ALA A 1 71 ? 4.501 18.907 4.922 1.00 64.94 71 ALA A O 1
ATOM 532 N N . GLY A 1 72 ? 4.838 19.494 2.783 1.00 65.44 72 GLY A N 1
ATOM 533 C CA . GLY A 1 72 ? 6.303 19.563 2.858 1.00 65.44 72 GLY A CA 1
ATOM 534 C C . GLY A 1 72 ? 7.008 18.225 3.120 1.00 65.44 72 GLY A C 1
ATOM 535 O O . GLY A 1 72 ? 8.194 18.212 3.429 1.00 65.44 72 GLY A O 1
ATOM 536 N N . ASN A 1 73 ? 6.306 17.094 3.002 1.00 68.88 73 ASN A N 1
ATOM 537 C CA . ASN A 1 73 ? 6.785 15.759 3.393 1.00 68.88 73 ASN A CA 1
ATOM 538 C C . ASN A 1 73 ? 6.949 14.791 2.201 1.00 68.88 73 ASN A C 1
ATOM 540 O O . ASN A 1 73 ? 6.991 13.573 2.368 1.00 68.88 73 ASN A O 1
ATOM 544 N N . THR A 1 74 ? 7.038 15.318 0.978 1.00 62.50 74 THR A N 1
ATOM 545 C CA . THR A 1 74 ? 7.173 14.521 -0.259 1.00 62.50 74 THR A CA 1
ATOM 546 C C . THR A 1 74 ? 8.582 14.022 -0.519 1.00 62.50 74 THR A C 1
ATOM 548 O O . THR A 1 74 ? 8.742 13.116 -1.336 1.00 62.50 74 THR A O 1
ATOM 551 N N . ARG A 1 75 ? 9.587 14.631 0.135 1.00 61.66 75 ARG A N 1
ATOM 552 C CA . ARG A 1 75 ? 11.029 14.406 -0.101 1.00 61.66 75 ARG A CA 1
ATOM 553 C C . ARG A 1 75 ? 11.465 14.672 -1.544 1.00 61.66 75 ARG A C 1
ATOM 555 O O . ARG A 1 75 ? 12.515 14.216 -1.979 1.00 61.66 75 ARG A O 1
ATOM 562 N N . LYS A 1 76 ? 10.637 15.403 -2.283 1.00 61.66 76 LYS A N 1
ATOM 563 C CA . LYS A 1 76 ? 10.873 15.856 -3.651 1.00 61.66 76 LYS A CA 1
ATOM 564 C C . LYS A 1 76 ? 10.851 17.376 -3.642 1.00 61.66 76 LYS A C 1
ATOM 566 O O . LYS A 1 76 ? 10.205 17.967 -2.775 1.00 61.66 76 LYS A O 1
ATOM 571 N N . GLU A 1 77 ? 11.528 17.986 -4.614 1.00 55.66 77 GLU A N 1
ATOM 572 C CA . GLU A 1 77 ? 11.405 19.423 -4.881 1.00 55.66 77 GLU A CA 1
ATOM 573 C C . GLU A 1 77 ? 9.916 19.824 -4.854 1.00 55.66 77 GLU A C 1
ATOM 575 O O . GLU A 1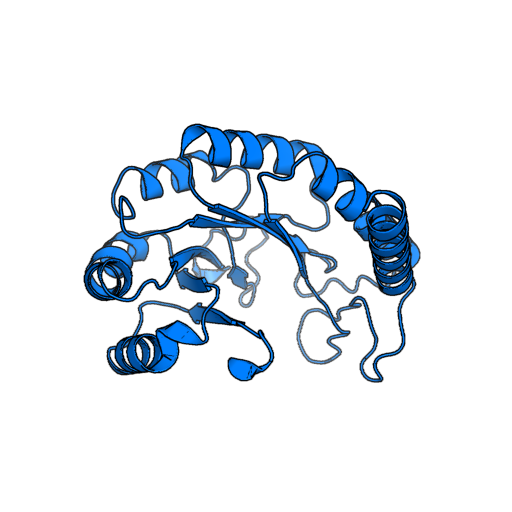 77 ? 9.096 19.064 -5.389 1.00 55.66 77 GLU A O 1
ATOM 580 N N . PRO A 1 78 ? 9.528 20.949 -4.217 1.00 50.62 78 PRO A N 1
ATOM 581 C CA . PRO A 1 78 ? 8.128 21.321 -4.013 1.00 50.62 78 PRO A CA 1
ATOM 582 C C . PRO A 1 78 ? 7.376 21.572 -5.332 1.00 50.62 78 PRO A C 1
ATOM 584 O O . PRO A 1 78 ? 7.146 22.700 -5.761 1.00 50.62 78 PRO A O 1
ATOM 587 N N . GLY A 1 79 ? 6.936 20.504 -5.990 1.00 53.38 79 GLY A N 1
ATOM 588 C CA . GLY A 1 79 ? 5.938 20.558 -7.043 1.00 53.38 79 GLY A CA 1
ATOM 589 C C . GLY A 1 79 ? 4.571 20.761 -6.402 1.00 53.38 79 GLY A C 1
ATOM 590 O O . GLY A 1 79 ? 4.138 19.937 -5.596 1.00 53.38 79 GLY A O 1
ATOM 591 N N . LYS A 1 80 ? 3.863 21.833 -6.777 1.00 53.94 80 LYS A N 1
ATOM 592 C CA . LYS A 1 80 ? 2.559 22.242 -6.211 1.00 53.94 80 LYS A CA 1
ATOM 593 C C . LYS A 1 80 ? 1.432 21.189 -6.310 1.00 53.94 80 LYS A C 1
ATOM 595 O O . LYS A 1 80 ? 0.347 21.431 -5.794 1.00 53.94 80 LYS A O 1
ATOM 600 N N . HIS A 1 81 ? 1.671 20.033 -6.939 1.00 64.00 81 HIS A N 1
ATOM 601 C CA . HIS A 1 81 ? 0.654 19.016 -7.239 1.00 64.00 81 HIS A CA 1
ATOM 602 C C . HIS A 1 81 ? 1.060 17.568 -6.915 1.00 64.00 81 HIS A C 1
ATOM 604 O O . HIS A 1 81 ? 0.365 16.645 -7.331 1.00 64.00 81 HIS A O 1
ATOM 610 N N . TYR A 1 82 ? 2.152 17.334 -6.178 1.00 69.19 82 TYR A N 1
ATOM 611 C CA . TYR A 1 82 ? 2.485 15.969 -5.759 1.00 69.19 82 TYR A CA 1
ATOM 612 C C . TYR A 1 82 ? 1.664 15.563 -4.532 1.00 69.19 82 TYR A C 1
ATOM 614 O O . TYR A 1 82 ? 1.729 16.236 -3.500 1.00 69.19 82 TYR A O 1
ATOM 622 N N . ALA A 1 83 ? 0.954 14.440 -4.638 1.00 76.62 83 ALA A N 1
ATOM 623 C CA . ALA A 1 83 ? 0.335 13.727 -3.528 1.00 76.62 83 ALA A CA 1
ATOM 624 C C . ALA A 1 83 ? 0.604 12.221 -3.674 1.00 76.62 83 ALA A C 1
ATOM 626 O O . ALA A 1 83 ? 0.504 11.675 -4.772 1.00 76.62 83 ALA A O 1
ATOM 627 N N . ALA A 1 84 ? 0.944 11.557 -2.575 1.00 83.19 84 ALA A N 1
ATOM 628 C CA . ALA A 1 84 ? 1.150 10.118 -2.501 1.00 83.19 84 ALA A CA 1
ATOM 629 C C . ALA A 1 84 ? 0.563 9.561 -1.200 1.00 83.19 84 ALA A C 1
ATOM 631 O O . ALA A 1 84 ? 0.580 10.236 -0.167 1.00 83.19 84 ALA A O 1
ATOM 632 N N . SER A 1 85 ? 0.070 8.325 -1.267 1.00 90.50 85 SER A N 1
ATOM 633 C CA . SER A 1 85 ? -0.359 7.559 -0.095 1.00 90.50 85 SER A CA 1
ATOM 634 C C . SER A 1 85 ? 0.813 6.767 0.490 1.00 90.50 85 SER A C 1
ATOM 636 O O . SER A 1 85 ? 1.785 6.436 -0.202 1.00 90.50 85 SER A O 1
ATOM 638 N N . GLY A 1 86 ? 0.698 6.465 1.776 1.00 95.12 86 GLY A N 1
ATOM 639 C CA . GLY A 1 86 ? 1.588 5.590 2.519 1.00 95.12 86 GLY A CA 1
ATOM 640 C C . GLY A 1 86 ? 2.801 6.291 3.125 1.00 95.12 86 GLY A C 1
ATOM 641 O O . GLY A 1 86 ? 3.336 7.267 2.588 1.00 95.12 86 GLY A O 1
ATOM 642 N N . PHE A 1 87 ? 3.249 5.744 4.253 1.00 96.44 87 PHE A N 1
ATOM 643 C CA . PHE A 1 87 ? 4.504 6.115 4.903 1.00 96.44 87 PHE A CA 1
ATOM 644 C C . PHE A 1 87 ? 5.696 5.794 3.990 1.00 96.44 87 PHE A C 1
ATOM 646 O O . PHE A 1 87 ? 5.674 4.812 3.242 1.00 96.44 87 PHE A O 1
ATOM 653 N N . ALA A 1 88 ? 6.750 6.604 4.050 1.00 94.31 88 ALA A N 1
ATOM 654 C CA . ALA A 1 88 ? 8.047 6.207 3.512 1.00 94.31 88 ALA A CA 1
ATOM 655 C C . ALA A 1 88 ? 8.699 5.151 4.425 1.00 94.31 88 ALA A C 1
ATOM 657 O O . ALA A 1 88 ? 8.399 5.062 5.615 1.00 94.31 88 ALA A O 1
ATOM 658 N N . VAL A 1 89 ? 9.602 4.337 3.878 1.00 95.31 89 VAL A N 1
ATOM 659 C CA . VAL A 1 89 ? 10.219 3.214 4.612 1.00 95.31 89 VAL A CA 1
ATOM 660 C C . VAL A 1 89 ? 11.034 3.686 5.819 1.00 95.31 89 VAL A C 1
ATOM 662 O O . VAL A 1 89 ? 11.027 3.066 6.871 1.00 95.31 89 VAL A O 1
ATOM 665 N N . ASP A 1 90 ? 11.715 4.812 5.727 1.00 94.62 90 ASP A N 1
ATOM 666 C CA . ASP A 1 90 ? 12.456 5.400 6.845 1.00 94.62 90 ASP A CA 1
ATOM 667 C C . ASP A 1 90 ? 11.567 6.199 7.819 1.00 94.62 90 ASP A C 1
ATOM 669 O O . ASP A 1 90 ? 12.053 6.692 8.831 1.00 94.62 90 ASP A O 1
ATOM 673 N N . GLU A 1 91 ? 10.254 6.284 7.575 1.00 96.06 91 GLU A N 1
ATOM 674 C CA . GLU A 1 91 ? 9.267 6.727 8.570 1.00 96.06 91 GLU A CA 1
ATOM 675 C C . GLU A 1 91 ? 8.765 5.560 9.446 1.00 96.06 91 GLU A C 1
ATOM 677 O O . GLU A 1 91 ? 7.831 5.742 10.226 1.00 96.06 91 GLU A O 1
ATOM 682 N N . ILE A 1 92 ? 9.373 4.366 9.358 1.00 97.19 92 ILE A N 1
ATOM 683 C CA . ILE A 1 92 ? 8.991 3.169 10.133 1.00 97.19 92 ILE A CA 1
ATOM 684 C C . ILE A 1 92 ? 8.867 3.452 11.634 1.00 97.19 92 ILE A C 1
ATOM 686 O O . ILE A 1 92 ? 7.926 2.963 12.259 1.00 97.19 92 ILE A O 1
ATOM 690 N N . ASP A 1 93 ? 9.779 4.224 12.227 1.00 97.50 93 ASP A N 1
ATOM 691 C CA . ASP A 1 93 ? 9.724 4.496 13.667 1.00 97.50 93 ASP A CA 1
ATOM 692 C C . ASP A 1 93 ? 8.533 5.396 14.029 1.00 97.50 93 ASP A C 1
ATOM 694 O O . ASP A 1 93 ? 7.854 5.138 15.021 1.00 97.50 93 ASP A O 1
ATOM 698 N N . ILE A 1 94 ? 8.196 6.373 13.176 1.00 96.69 94 ILE A N 1
ATOM 699 C CA . ILE A 1 94 ? 6.994 7.211 13.329 1.00 96.69 94 ILE A CA 1
ATOM 700 C C . ILE A 1 94 ? 5.738 6.340 13.225 1.00 96.69 94 ILE A C 1
ATOM 702 O O . ILE A 1 94 ? 4.861 6.391 14.088 1.00 96.69 94 ILE A O 1
ATOM 706 N N . ALA A 1 95 ? 5.671 5.506 12.187 1.00 96.81 95 ALA A N 1
ATOM 707 C CA . ALA A 1 95 ? 4.603 4.537 11.968 1.00 96.81 95 ALA A CA 1
ATOM 708 C C . ALA A 1 95 ? 4.414 3.611 13.186 1.00 96.81 95 ALA A C 1
ATOM 710 O O . ALA A 1 95 ? 3.294 3.420 13.668 1.00 96.81 95 ALA A O 1
ATOM 711 N N . ARG A 1 96 ? 5.515 3.086 13.737 1.00 97.50 96 ARG A N 1
ATOM 712 C CA . ARG A 1 96 ? 5.507 2.235 14.933 1.00 97.50 96 ARG A CA 1
ATOM 713 C C . ARG A 1 96 ? 4.964 2.978 16.151 1.00 97.50 96 ARG A C 1
ATOM 715 O O . ARG A 1 96 ? 4.118 2.431 16.856 1.00 97.50 96 ARG A O 1
ATOM 722 N N . SER A 1 97 ? 5.399 4.215 16.388 1.00 97.56 97 SER A N 1
ATOM 723 C CA . SER A 1 97 ? 4.898 5.028 17.503 1.00 97.56 97 SER A CA 1
ATOM 724 C C . SER A 1 97 ? 3.400 5.318 17.392 1.00 97.56 97 SER A C 1
ATOM 726 O O . SER A 1 97 ? 2.713 5.340 18.410 1.00 97.56 97 SER A O 1
ATOM 728 N N . LEU A 1 98 ? 2.864 5.486 16.179 1.00 97.12 98 LEU A N 1
ATOM 729 C CA . LEU A 1 98 ? 1.424 5.665 15.978 1.00 97.12 98 LEU A CA 1
ATOM 730 C C . LEU A 1 98 ? 0.630 4.408 16.356 1.00 97.12 98 LEU A C 1
ATOM 732 O O . LEU A 1 98 ? -0.370 4.529 17.063 1.00 97.12 98 LEU A O 1
ATOM 736 N N . LEU A 1 99 ? 1.093 3.221 15.946 1.00 96.56 99 LEU A N 1
ATOM 737 C CA . LEU A 1 99 ? 0.478 1.937 16.319 1.00 96.56 99 LEU A CA 1
ATOM 738 C C . LEU A 1 99 ? 0.529 1.671 17.827 1.00 96.56 99 LEU A C 1
ATOM 740 O O . LEU A 1 99 ? -0.397 1.087 18.376 1.00 96.56 99 LEU A O 1
ATOM 744 N N . GLN A 1 100 ? 1.600 2.095 18.497 1.00 95.88 100 GLN A N 1
ATOM 745 C CA . GLN A 1 100 ? 1.756 1.937 19.947 1.00 95.88 100 GLN A CA 1
ATOM 746 C C . GLN A 1 100 ? 1.025 3.018 20.755 1.00 95.88 100 GLN A C 1
ATOM 748 O O . GLN A 1 100 ? 0.811 2.846 21.953 1.00 95.88 100 GLN A O 1
ATOM 753 N N . GLY A 1 101 ? 0.655 4.126 20.113 1.00 96.06 101 GLY A N 1
ATOM 754 C CA . GLY A 1 101 ? -0.025 5.258 20.730 1.00 96.06 101 GLY A CA 1
ATOM 755 C C . GLY A 1 101 ? -1.445 5.430 20.189 1.00 96.06 101 GLY A C 1
ATOM 756 O O . GLY A 1 101 ? -2.306 4.600 20.480 1.00 96.06 101 GLY A O 1
ATOM 757 N N . PRO A 1 102 ? -1.724 6.507 19.431 1.00 96.31 102 PRO A N 1
ATOM 758 C CA . PRO A 1 102 ? -3.086 6.899 19.068 1.00 96.31 102 PRO A CA 1
ATOM 759 C C . PRO A 1 102 ? -3.869 5.840 18.287 1.00 96.31 102 PRO A C 1
ATOM 761 O O . PRO A 1 102 ? -5.084 5.795 18.415 1.00 96.31 102 PRO A O 1
ATOM 764 N N . LEU A 1 103 ? -3.209 4.997 17.489 1.00 97.06 103 LEU A N 1
ATOM 765 C CA . LEU A 1 103 ? -3.871 3.970 16.678 1.00 97.06 103 LEU A CA 1
ATOM 766 C C . LEU A 1 103 ? -3.948 2.603 17.377 1.00 97.06 103 LEU A C 1
ATOM 768 O O . LEU A 1 103 ? -4.443 1.644 16.778 1.00 97.06 103 LEU A O 1
ATOM 772 N N . SER A 1 104 ? -3.464 2.499 18.617 1.00 95.62 104 SER A N 1
ATOM 773 C CA . SER A 1 104 ? -3.436 1.246 19.371 1.00 95.62 104 SER A CA 1
ATOM 774 C C . SER A 1 104 ? -4.842 0.679 19.561 1.00 95.62 104 SER A C 1
ATOM 776 O O . SER A 1 104 ? -5.752 1.372 20.013 1.00 95.62 104 SER A O 1
ATOM 778 N N . GLY A 1 105 ? -5.033 -0.583 19.167 1.00 92.50 105 GLY A N 1
ATOM 779 C CA . GLY A 1 105 ? -6.332 -1.267 19.204 1.00 92.50 105 GLY A CA 1
ATOM 780 C C . GLY A 1 105 ? -7.353 -0.794 18.159 1.00 92.50 105 GLY A C 1
ATOM 781 O O . GLY A 1 105 ? -8.442 -1.355 18.098 1.00 92.50 105 GLY A O 1
ATOM 782 N N . VAL A 1 106 ? -7.013 0.201 17.331 1.00 95.94 106 VAL A N 1
ATOM 783 C CA . VAL A 1 106 ? -7.903 0.775 16.308 1.00 95.94 106 VAL A CA 1
ATOM 784 C C . VAL A 1 106 ? -7.454 0.385 14.901 1.00 95.94 106 VAL A C 1
ATOM 786 O O . VAL A 1 106 ? -8.253 -0.111 14.107 1.00 95.94 106 VAL A O 1
ATOM 789 N N . ALA A 1 107 ? -6.179 0.598 14.570 1.00 96.88 107 ALA A N 1
ATOM 790 C CA . ALA A 1 107 ? -5.653 0.236 13.260 1.00 96.88 107 ALA A CA 1
ATOM 791 C C . ALA A 1 107 ? -5.288 -1.253 13.212 1.00 96.88 107 ALA A C 1
ATOM 793 O O . ALA A 1 107 ? -4.564 -1.764 14.063 1.00 96.88 107 ALA A O 1
ATOM 794 N N . ALA A 1 108 ? -5.743 -1.938 12.164 1.00 96.94 108 ALA A N 1
ATOM 795 C CA . ALA A 1 108 ? -5.311 -3.292 11.837 1.00 96.94 108 ALA A CA 1
ATOM 796 C C . ALA A 1 108 ? -3.926 -3.310 11.168 1.00 96.94 108 ALA A C 1
ATOM 798 O O . ALA A 1 108 ? -3.256 -4.343 11.170 1.00 96.94 108 ALA A O 1
ATOM 799 N N . GLY A 1 109 ? -3.505 -2.192 10.572 1.00 97.44 109 GLY A N 1
ATOM 800 C CA . GLY A 1 109 ? -2.242 -2.112 9.855 1.00 97.44 109 GLY A CA 1
ATOM 801 C C . GLY A 1 109 ? -1.902 -0.743 9.289 1.00 97.44 109 GLY A C 1
ATOM 802 O O . GLY A 1 109 ? -2.644 0.228 9.450 1.00 97.44 109 GLY A O 1
ATOM 803 N N . LEU A 1 110 ? -0.764 -0.693 8.604 1.00 98.12 110 LEU A N 1
ATOM 804 C CA . LEU A 1 110 ? -0.206 0.506 7.988 1.00 98.12 110 LEU A CA 1
ATOM 805 C C . LEU A 1 110 ? 0.128 0.266 6.515 1.00 98.12 110 LEU A C 1
ATOM 807 O O . LEU A 1 110 ? 0.573 -0.824 6.146 1.00 98.12 110 LEU A O 1
ATOM 811 N N . CYS A 1 111 ? -0.022 1.312 5.704 1.00 98.12 111 CYS A N 1
ATOM 812 C CA . CYS A 1 111 ? 0.359 1.307 4.294 1.00 98.12 111 CYS A CA 1
ATOM 813 C C . CYS A 1 111 ? 1.655 2.096 4.069 1.00 98.12 111 CYS A C 1
ATOM 815 O O . CYS A 1 111 ? 1.803 3.221 4.549 1.00 98.12 111 CYS A O 1
ATOM 817 N N . PHE A 1 112 ? 2.573 1.540 3.287 1.00 97.69 112 PHE A N 1
ATOM 818 C CA . PHE A 1 112 ? 3.848 2.145 2.914 1.00 97.69 112 PHE A CA 1
ATOM 819 C C . PHE A 1 112 ? 3.939 2.311 1.401 1.00 97.69 112 PHE A C 1
ATOM 821 O O . PHE A 1 112 ? 3.497 1.450 0.646 1.00 97.69 112 PHE A O 1
ATOM 828 N N . GLY A 1 113 ? 4.540 3.409 0.951 1.00 94.94 113 GLY A N 1
ATOM 829 C CA . GLY A 1 113 ? 4.838 3.632 -0.461 1.00 94.94 113 GLY A CA 1
ATOM 830 C C . GLY A 1 113 ? 6.325 3.442 -0.725 1.00 94.94 113 GLY A C 1
ATOM 831 O O . GLY A 1 113 ? 7.138 4.155 -0.137 1.00 94.94 113 GLY A O 1
ATOM 832 N N . ILE A 1 114 ? 6.672 2.530 -1.632 1.00 94.12 114 ILE A N 1
ATOM 833 C CA . ILE A 1 114 ? 8.047 2.292 -2.077 1.00 94.12 114 ILE A CA 1
ATOM 834 C C . ILE A 1 114 ? 8.210 2.918 -3.477 1.00 94.12 114 ILE A C 1
ATOM 836 O O . ILE A 1 114 ? 7.625 2.404 -4.441 1.00 94.12 114 ILE A O 1
ATOM 840 N N . PRO A 1 115 ? 8.973 4.026 -3.598 1.00 89.69 115 PRO A N 1
ATOM 841 C CA . PRO A 1 115 ? 9.332 4.653 -4.875 1.00 89.69 115 PRO A CA 1
ATOM 842 C C . PRO A 1 115 ? 9.900 3.645 -5.865 1.00 89.69 115 PRO A C 1
ATOM 844 O O . PRO A 1 115 ? 10.492 2.658 -5.444 1.00 89.69 115 PRO A O 1
ATOM 847 N N . ARG A 1 116 ? 9.776 3.887 -7.170 1.00 88.94 116 ARG A N 1
ATOM 848 C CA . ARG A 1 116 ? 10.277 2.963 -8.207 1.00 88.94 116 ARG A CA 1
ATOM 849 C C . ARG A 1 116 ? 11.794 2.797 -8.163 1.00 88.94 116 ARG A C 1
ATOM 851 O O . ARG A 1 116 ? 12.312 1.744 -8.524 1.00 88.94 116 ARG A O 1
ATOM 858 N N . THR A 1 117 ? 12.508 3.841 -7.767 1.00 89.31 117 THR A N 1
ATOM 859 C CA . THR A 1 117 ? 13.976 3.867 -7.772 1.00 89.31 117 THR A CA 1
ATOM 860 C C . THR A 1 117 ? 14.607 3.289 -6.507 1.00 89.31 117 THR A C 1
ATOM 862 O O . THR A 1 117 ? 15.778 2.911 -6.538 1.00 89.31 117 THR A O 1
ATOM 865 N N . ASP A 1 118 ? 13.836 3.147 -5.429 1.00 92.06 118 ASP A N 1
ATOM 866 C CA . ASP A 1 118 ? 14.332 2.607 -4.165 1.00 92.06 118 ASP A CA 1
ATOM 867 C C . ASP A 1 118 ? 14.595 1.091 -4.267 1.00 92.06 118 ASP A C 1
ATOM 869 O O . ASP A 1 118 ? 13.870 0.376 -4.974 1.00 92.06 118 ASP A O 1
ATOM 873 N N . PRO A 1 119 ? 15.598 0.556 -3.547 1.00 94.81 119 PRO A N 1
ATOM 874 C CA . PRO A 1 119 ? 15.861 -0.877 -3.522 1.00 94.81 119 PRO A CA 1
ATOM 875 C C . PRO A 1 119 ? 14.742 -1.615 -2.770 1.00 94.81 119 PRO A C 1
ATOM 877 O O . PRO A 1 119 ? 14.461 -1.329 -1.603 1.00 94.81 119 PRO A O 1
ATOM 880 N N . LEU A 1 120 ? 14.105 -2.583 -3.435 1.00 97.12 120 LEU A N 1
ATOM 881 C CA . LEU A 1 120 ? 12.901 -3.236 -2.918 1.00 97.12 120 LEU A CA 1
ATOM 882 C C . LEU A 1 120 ? 13.200 -4.199 -1.757 1.00 97.12 120 LEU A C 1
ATOM 884 O O . LEU A 1 120 ? 12.502 -4.178 -0.745 1.00 97.12 120 LEU A O 1
ATOM 888 N N . GLU A 1 121 ? 14.253 -5.013 -1.854 1.00 98.19 121 GLU A N 1
ATOM 889 C CA . GLU A 1 121 ? 14.572 -6.017 -0.827 1.00 98.19 121 GLU A CA 1
ATOM 890 C C . GLU A 1 121 ? 14.898 -5.411 0.555 1.00 98.19 121 GLU A C 1
ATOM 892 O O . GLU A 1 121 ? 14.291 -5.839 1.544 1.00 98.19 121 GLU A O 1
ATOM 897 N N . PRO A 1 122 ? 15.769 -4.386 0.683 1.00 98.31 122 PRO A N 1
ATOM 898 C CA . PRO A 1 122 ? 15.996 -3.723 1.967 1.00 98.31 122 PRO A CA 1
ATOM 899 C C . PRO A 1 122 ? 14.718 -3.130 2.570 1.00 98.31 122 PRO A C 1
ATOM 901 O O . PRO A 1 122 ? 14.513 -3.233 3.782 1.00 98.31 122 PRO A O 1
ATOM 904 N N . ALA A 1 123 ? 13.843 -2.560 1.735 1.00 98.31 123 ALA A N 1
ATOM 905 C CA . ALA A 1 123 ? 12.564 -2.018 2.177 1.00 98.31 123 ALA A CA 1
ATOM 906 C C . ALA A 1 123 ? 11.648 -3.115 2.737 1.00 98.31 123 ALA A C 1
ATOM 908 O O . ALA A 1 123 ? 11.171 -3.002 3.866 1.00 98.31 123 ALA A O 1
ATOM 909 N N . LEU A 1 124 ? 11.456 -4.214 2.003 1.00 98.62 124 LEU A N 1
ATOM 910 C CA . LEU A 1 124 ? 10.617 -5.332 2.448 1.00 98.62 124 LEU A CA 1
ATOM 911 C C . LEU A 1 124 ? 11.165 -6.015 3.701 1.00 98.62 124 LEU A C 1
ATOM 913 O O . LEU A 1 124 ? 10.390 -6.394 4.581 1.00 98.62 124 LEU A O 1
ATOM 917 N N . LYS A 1 125 ? 12.490 -6.112 3.838 1.00 98.69 125 LYS A N 1
ATOM 918 C CA . LYS A 1 125 ? 13.130 -6.602 5.062 1.00 98.69 125 LYS A CA 1
ATOM 919 C C . LYS A 1 125 ? 12.801 -5.712 6.262 1.00 98.69 125 LYS A C 1
ATOM 921 O O . LYS A 1 125 ? 12.407 -6.227 7.305 1.00 98.69 125 LYS A O 1
ATOM 926 N N . ALA A 1 126 ? 12.929 -4.392 6.123 1.00 98.50 126 ALA A N 1
ATOM 927 C CA . ALA A 1 126 ? 12.617 -3.451 7.199 1.00 98.50 126 ALA A CA 1
ATOM 928 C C . ALA A 1 126 ? 11.128 -3.495 7.590 1.00 98.50 126 ALA A C 1
ATOM 930 O O . ALA A 1 126 ? 10.790 -3.529 8.775 1.00 98.50 126 ALA A O 1
ATOM 931 N N . LEU A 1 127 ? 10.241 -3.568 6.596 1.00 98.62 127 LEU A N 1
ATOM 932 C CA . LEU A 1 127 ? 8.796 -3.683 6.793 1.00 98.62 127 LEU A CA 1
ATOM 933 C C . LEU A 1 127 ? 8.385 -5.025 7.415 1.00 98.62 127 LEU A C 1
ATOM 935 O O . LEU A 1 127 ? 7.486 -5.057 8.252 1.00 98.62 127 LEU A O 1
ATOM 939 N N . THR A 1 128 ? 9.084 -6.113 7.089 1.00 98.69 128 THR A N 1
ATOM 940 C CA . THR A 1 128 ? 8.902 -7.419 7.744 1.00 98.69 128 THR A CA 1
ATOM 941 C C . THR A 1 128 ? 9.244 -7.333 9.229 1.00 98.69 128 THR A C 1
ATOM 943 O O . THR A 1 128 ? 8.437 -7.740 10.060 1.00 98.69 128 THR A O 1
ATOM 946 N N . CYS A 1 129 ? 10.376 -6.714 9.585 1.00 98.31 129 CYS A N 1
ATOM 947 C CA . CYS A 1 129 ? 10.733 -6.492 10.988 1.00 98.31 129 CYS A CA 1
ATOM 948 C C . CYS A 1 129 ? 9.668 -5.670 11.734 1.00 98.31 129 CYS A C 1
ATOM 950 O O . CYS A 1 129 ? 9.374 -5.956 12.893 1.00 98.31 129 CYS A O 1
ATOM 952 N N . LEU A 1 130 ? 9.072 -4.659 11.086 1.00 98.25 130 LEU A N 1
ATOM 953 C CA . LEU A 1 130 ? 7.964 -3.896 11.666 1.00 98.25 130 LEU A CA 1
ATOM 954 C C . LEU A 1 130 ? 6.728 -4.780 11.898 1.00 98.25 130 LEU A C 1
ATOM 956 O O . LEU A 1 130 ? 6.156 -4.741 12.991 1.00 98.25 130 LEU A O 1
ATOM 960 N N . ALA A 1 131 ? 6.331 -5.572 10.900 1.00 98.19 131 ALA A N 1
ATOM 961 C CA . ALA A 1 131 ? 5.189 -6.482 10.990 1.00 98.19 131 ALA A CA 1
ATOM 962 C C . ALA A 1 131 ? 5.379 -7.527 12.101 1.00 98.19 131 ALA A C 1
ATOM 964 O O . ALA A 1 131 ? 4.458 -7.788 12.874 1.00 98.19 131 ALA A O 1
ATOM 965 N N . ASP A 1 132 ? 6.580 -8.094 12.225 1.00 97.88 132 ASP A N 1
ATOM 966 C CA . ASP A 1 132 ? 6.905 -9.074 13.263 1.00 97.88 132 ASP A CA 1
ATOM 967 C C . ASP A 1 132 ? 6.914 -8.445 14.662 1.00 97.88 132 ASP A C 1
ATOM 969 O O . ASP A 1 132 ? 6.377 -9.028 15.601 1.00 97.88 132 ASP A O 1
ATOM 973 N N . ALA A 1 133 ? 7.468 -7.237 14.804 1.00 97.06 133 ALA A N 1
ATOM 974 C CA . ALA A 1 133 ? 7.564 -6.555 16.094 1.00 97.06 133 ALA A CA 1
ATOM 975 C C . ALA A 1 133 ? 6.218 -6.032 16.620 1.00 97.06 133 ALA A C 1
ATOM 977 O O . ALA A 1 133 ? 6.045 -5.886 17.828 1.00 97.06 133 ALA A O 1
ATOM 978 N N . THR A 1 134 ? 5.283 -5.700 15.728 1.00 96.69 134 THR A N 1
ATOM 979 C CA . THR A 1 134 ? 4.000 -5.075 16.099 1.00 96.69 134 THR A CA 1
ATOM 980 C C . THR A 1 134 ? 2.807 -6.014 15.976 1.00 96.69 134 THR A C 1
ATOM 982 O O . THR A 1 134 ? 1.760 -5.738 16.552 1.00 96.69 134 THR A O 1
ATOM 985 N N . GLY A 1 135 ? 2.932 -7.096 15.204 1.00 96.56 135 GLY A N 1
ATOM 986 C CA . GLY A 1 135 ? 1.808 -7.951 14.822 1.00 96.56 135 GLY A CA 1
ATOM 987 C C . GLY A 1 135 ? 0.809 -7.283 13.869 1.00 96.56 135 GLY A C 1
ATOM 988 O O . GLY A 1 135 ? -0.173 -7.919 13.490 1.00 96.56 135 GLY A O 1
ATOM 989 N N . ALA A 1 136 ? 1.042 -6.029 13.474 1.00 96.94 136 ALA A N 1
ATOM 990 C CA . ALA A 1 136 ? 0.169 -5.290 12.577 1.00 96.94 136 ALA A CA 1
ATOM 991 C C . ALA A 1 136 ? 0.304 -5.792 11.135 1.00 96.94 136 ALA A C 1
ATOM 993 O O . ALA A 1 136 ? 1.351 -6.299 10.719 1.00 96.94 136 ALA A O 1
ATOM 994 N N . LEU A 1 137 ? -0.755 -5.607 10.348 1.00 97.56 137 LEU A N 1
ATOM 995 C CA . LEU A 1 137 ? -0.676 -5.779 8.904 1.00 97.56 137 LEU A CA 1
ATOM 996 C C . LEU A 1 137 ? 0.202 -4.673 8.314 1.00 97.56 137 LEU A C 1
ATOM 998 O O . LEU A 1 137 ? 0.064 -3.500 8.664 1.00 97.56 137 LEU A O 1
ATOM 1002 N N . VAL A 1 138 ? 1.089 -5.045 7.399 1.00 98.38 138 VAL A N 1
ATOM 1003 C CA . VAL A 1 138 ? 1.919 -4.093 6.663 1.00 98.38 138 VAL A CA 1
ATOM 1004 C C . VAL A 1 138 ? 1.652 -4.290 5.182 1.00 98.38 138 VAL A C 1
ATOM 1006 O O . VAL A 1 138 ? 1.920 -5.359 4.635 1.00 98.38 138 VAL A O 1
ATOM 1009 N N . VAL A 1 139 ? 1.102 -3.257 4.552 1.00 97.88 139 VAL A N 1
ATOM 1010 C CA . VAL A 1 139 ? 0.861 -3.210 3.110 1.00 97.88 139 VAL A CA 1
ATOM 1011 C C . VAL A 1 139 ? 1.904 -2.290 2.497 1.00 97.88 139 VAL A C 1
ATOM 1013 O O . VAL A 1 139 ? 2.113 -1.181 2.984 1.00 97.88 139 VAL A O 1
ATOM 1016 N N . ALA A 1 140 ? 2.577 -2.739 1.446 1.00 97.75 140 ALA A N 1
ATOM 1017 C CA . ALA A 1 140 ? 3.556 -1.944 0.724 1.00 97.75 140 ALA A CA 1
ATOM 1018 C C . ALA A 1 140 ? 3.129 -1.809 -0.733 1.00 97.75 140 ALA A C 1
ATOM 1020 O O . ALA A 1 140 ? 2.914 -2.808 -1.408 1.00 97.75 140 ALA A O 1
ATOM 1021 N N . THR A 1 141 ? 3.066 -0.587 -1.241 1.00 95.44 141 THR A N 1
ATOM 1022 C CA . THR A 1 141 ? 2.780 -0.320 -2.650 1.00 95.44 141 THR A CA 1
ATOM 1023 C C . THR A 1 141 ? 4.076 0.049 -3.354 1.00 95.44 141 THR A C 1
ATOM 1025 O O . THR A 1 141 ? 4.685 1.076 -3.050 1.00 95.44 141 THR A O 1
ATOM 1028 N N . ARG A 1 142 ? 4.505 -0.783 -4.305 1.00 93.25 142 ARG A N 1
ATOM 1029 C CA . ARG A 1 142 ? 5.615 -0.496 -5.214 1.00 93.25 142 ARG A CA 1
ATOM 1030 C C . ARG A 1 142 ? 5.085 0.218 -6.445 1.00 93.25 142 ARG A C 1
ATOM 1032 O O . ARG A 1 142 ? 4.260 -0.320 -7.184 1.00 93.25 142 ARG A O 1
ATOM 1039 N N . SER A 1 143 ? 5.602 1.416 -6.678 1.00 87.62 143 SER A N 1
ATOM 1040 C CA . SER A 1 143 ? 5.284 2.159 -7.886 1.00 87.62 143 SER A CA 1
ATOM 1041 C C . SER A 1 143 ? 6.034 1.588 -9.095 1.00 87.62 143 SER A C 1
ATOM 1043 O O . SER A 1 143 ? 7.251 1.419 -9.068 1.00 87.62 143 SER A O 1
ATOM 1045 N N . LEU A 1 144 ? 5.300 1.301 -10.164 1.00 85.00 144 LEU A N 1
ATOM 1046 C CA . LEU A 1 144 ? 5.796 1.125 -11.525 1.00 85.00 144 LEU A CA 1
ATOM 1047 C C . LEU A 1 144 ? 5.972 2.487 -12.219 1.00 85.00 144 LEU A C 1
ATOM 1049 O O . LEU A 1 144 ? 6.601 2.564 -13.266 1.00 85.00 144 LEU A O 1
ATOM 1053 N N . MET A 1 145 ? 5.461 3.568 -11.633 1.00 76.88 145 MET A N 1
ATOM 1054 C CA . MET A 1 145 ? 5.521 4.929 -12.169 1.00 76.88 145 MET A CA 1
ATOM 1055 C C . MET A 1 145 ? 6.909 5.539 -11.999 1.00 76.88 145 MET A C 1
ATOM 1057 O O . MET A 1 145 ? 7.635 5.188 -11.071 1.00 76.88 145 MET A O 1
ATOM 1061 N N . GLY A 1 146 ? 7.221 6.547 -12.814 1.00 73.69 146 GLY A N 1
ATOM 1062 C CA . GLY A 1 146 ? 8.280 7.490 -12.470 1.00 73.69 146 GLY A CA 1
ATOM 1063 C C . GLY A 1 146 ? 7.967 8.206 -11.154 1.00 73.69 146 GLY A C 1
ATOM 1064 O O . GLY A 1 146 ? 6.806 8.399 -10.783 1.00 73.69 146 GLY A O 1
ATOM 1065 N N . ASP A 1 147 ? 9.011 8.585 -10.427 1.00 71.38 147 ASP A N 1
ATOM 1066 C CA . ASP A 1 147 ? 8.853 9.177 -9.105 1.00 71.38 147 ASP A CA 1
ATOM 1067 C C . ASP A 1 147 ? 8.372 10.647 -9.213 1.00 71.38 147 ASP A C 1
ATOM 1069 O O . ASP A 1 147 ? 7.668 11.152 -8.333 1.00 71.38 147 ASP A O 1
ATOM 1073 N N . GLY A 1 148 ? 8.677 11.355 -10.294 1.00 70.06 148 GLY A N 1
ATOM 1074 C CA . GLY A 1 148 ? 8.241 12.726 -10.550 1.00 70.06 148 GLY A CA 1
ATOM 1075 C C . GLY A 1 148 ? 6.886 12.858 -11.275 1.00 70.06 148 GLY A C 1
ATOM 1076 O O . GLY A 1 148 ? 6.510 12.002 -12.070 1.00 70.06 148 GLY A O 1
ATOM 1077 N N . PRO A 1 149 ? 6.156 13.980 -11.080 1.00 65.75 149 PRO A N 1
ATOM 1078 C CA . PRO A 1 149 ? 4.922 14.315 -11.818 1.00 65.75 149 PRO A CA 1
ATOM 1079 C C . PRO A 1 149 ? 5.053 14.420 -13.328 1.00 65.75 149 PRO A C 1
ATOM 1081 O O . PRO A 1 149 ? 4.057 14.287 -14.041 1.00 65.75 149 PRO A O 1
ATOM 1084 N N . ASN A 1 150 ? 6.266 14.666 -13.805 1.00 70.50 150 ASN A N 1
ATOM 1085 C CA . ASN A 1 150 ? 6.550 14.873 -15.217 1.00 70.50 150 ASN A CA 1
ATOM 1086 C C . ASN A 1 150 ? 7.348 13.709 -15.813 1.00 70.50 150 ASN A C 1
ATOM 1088 O O . ASN A 1 150 ? 7.732 13.778 -16.979 1.00 70.50 150 ASN A O 1
ATOM 1092 N N . ASP A 1 151 ? 7.599 12.661 -15.029 1.00 72.25 151 ASP A N 1
ATOM 1093 C CA . ASP A 1 151 ? 8.361 11.512 -15.487 1.00 72.25 151 ASP A CA 1
ATOM 1094 C C . ASP A 1 151 ? 7.456 10.658 -16.380 1.00 72.25 151 ASP A C 1
ATOM 1096 O O . ASP A 1 151 ? 6.360 10.251 -15.988 1.00 72.25 151 ASP A O 1
ATOM 1100 N N . ALA A 1 152 ? 7.916 10.406 -17.601 1.00 71.12 152 ALA A N 1
ATOM 1101 C CA . ALA A 1 152 ? 7.286 9.482 -18.531 1.00 71.12 152 ALA A CA 1
ATOM 1102 C C . ALA A 1 152 ? 8.153 8.221 -18.611 1.00 71.12 152 ALA A C 1
ATOM 1104 O O . ALA A 1 152 ? 9.032 8.107 -19.463 1.00 71.12 152 ALA A O 1
ATOM 1105 N N . GLU A 1 153 ? 7.921 7.282 -17.696 1.00 74.81 153 GLU A N 1
ATOM 1106 C CA . GLU A 1 153 ? 8.549 5.960 -17.749 1.00 74.81 153 GLU A CA 1
ATOM 1107 C C . GLU A 1 153 ? 7.832 5.115 -18.811 1.00 74.81 153 GLU A C 1
ATOM 1109 O O . GLU A 1 153 ? 6.633 4.857 -18.703 1.00 74.81 153 GLU A O 1
ATOM 1114 N N . GLN A 1 154 ? 8.557 4.732 -19.866 1.00 76.25 154 GLN A N 1
ATOM 1115 C CA . GLN A 1 154 ? 8.030 3.932 -20.985 1.00 76.25 154 GLN A CA 1
ATOM 1116 C C . GLN A 1 154 ? 8.915 2.718 -21.319 1.00 76.25 154 GLN A C 1
ATOM 1118 O O . GLN A 1 154 ? 8.825 2.138 -22.405 1.00 76.25 154 GLN A O 1
ATOM 1123 N N . ASP A 1 155 ? 9.822 2.353 -20.409 1.00 86.06 155 ASP A N 1
ATOM 1124 C CA . ASP A 1 155 ? 10.711 1.208 -20.586 1.00 86.06 155 ASP A CA 1
ATOM 1125 C C . ASP A 1 155 ? 10.034 -0.079 -20.106 1.00 86.06 155 ASP A C 1
ATOM 1127 O O . ASP A 1 155 ? 10.171 -0.517 -18.960 1.00 86.06 155 ASP A O 1
ATOM 1131 N N . ALA A 1 156 ? 9.336 -0.720 -21.039 1.00 87.19 156 ALA A N 1
ATOM 1132 C CA . ALA A 1 156 ? 8.619 -1.960 -20.785 1.00 87.19 156 ALA A CA 1
ATOM 1133 C C . ALA A 1 156 ? 9.520 -3.128 -20.327 1.00 87.19 156 ALA A C 1
ATOM 1135 O O . ALA A 1 156 ? 9.019 -4.067 -19.703 1.00 87.19 156 ALA A O 1
ATOM 1136 N N . GLN A 1 157 ? 10.827 -3.119 -20.637 1.00 90.00 157 GLN A N 1
ATOM 1137 C CA . GLN A 1 157 ? 11.750 -4.144 -20.130 1.00 90.00 157 GLN A CA 1
ATOM 1138 C C . GLN A 1 157 ? 12.108 -3.876 -18.675 1.00 90.00 157 GLN A C 1
ATOM 1140 O O . GLN A 1 157 ? 12.092 -4.799 -17.862 1.00 90.00 157 GLN A O 1
ATOM 1145 N N . ARG A 1 158 ? 12.365 -2.617 -18.320 1.00 89.75 158 ARG A N 1
ATOM 1146 C CA . ARG A 1 158 ? 12.596 -2.233 -16.927 1.00 89.75 158 ARG A CA 1
ATOM 1147 C C . ARG A 1 158 ? 11.376 -2.516 -16.050 1.00 89.75 158 ARG A C 1
ATOM 1149 O O . ARG A 1 158 ? 11.535 -3.060 -14.962 1.00 89.75 158 ARG A O 1
ATOM 1156 N N . ASP A 1 159 ? 10.172 -2.226 -16.540 1.00 91.06 159 ASP A N 1
ATOM 1157 C CA . ASP A 1 159 ? 8.920 -2.537 -15.834 1.00 91.06 159 ASP A CA 1
ATOM 1158 C C . ASP A 1 159 ? 8.763 -4.035 -15.601 1.00 91.06 159 ASP A C 1
ATOM 1160 O O . ASP A 1 159 ? 8.378 -4.471 -14.516 1.00 91.06 159 ASP A O 1
ATOM 1164 N N . ARG A 1 160 ? 9.104 -4.841 -16.610 1.00 93.50 160 ARG A N 1
ATOM 1165 C CA . ARG A 1 160 ? 9.105 -6.295 -16.484 1.00 93.50 160 ARG A CA 1
ATOM 1166 C C . ARG A 1 160 ? 10.062 -6.758 -15.387 1.00 93.50 160 ARG A C 1
ATOM 1168 O O . ARG A 1 160 ? 9.640 -7.545 -14.546 1.00 93.50 160 ARG A O 1
ATOM 1175 N N . LEU A 1 161 ? 11.305 -6.274 -15.383 1.00 94.00 161 LEU A N 1
ATOM 1176 C CA . LEU A 1 161 ? 12.305 -6.655 -14.380 1.00 94.00 161 LEU A CA 1
ATOM 1177 C C . LEU A 1 161 ? 11.865 -6.269 -12.961 1.00 94.00 161 LEU A C 1
ATOM 1179 O O . LEU A 1 161 ? 12.026 -7.059 -12.037 1.00 94.00 161 LEU A O 1
ATOM 1183 N N . LEU A 1 162 ? 11.246 -5.097 -12.794 1.00 93.44 162 LEU A N 1
ATOM 1184 C CA . LEU A 1 162 ? 10.691 -4.659 -11.510 1.00 93.44 162 LEU A CA 1
ATOM 1185 C C . LEU A 1 162 ? 9.567 -5.573 -11.014 1.00 93.44 162 LEU A C 1
ATOM 1187 O O . LEU A 1 162 ? 9.491 -5.870 -9.824 1.00 93.44 162 LEU A O 1
ATOM 1191 N N . VAL A 1 163 ? 8.691 -6.027 -11.912 1.00 95.31 163 VAL A N 1
ATOM 1192 C CA . VAL A 1 163 ? 7.620 -6.967 -11.556 1.00 95.31 163 VAL A CA 1
ATOM 1193 C C . VAL A 1 163 ? 8.174 -8.358 -11.243 1.00 95.31 163 VAL A C 1
ATOM 1195 O O . VAL A 1 163 ? 7.704 -8.991 -10.301 1.00 95.31 163 VAL A O 1
ATOM 1198 N N . GLU A 1 164 ? 9.174 -8.834 -11.985 1.00 95.50 164 GLU A N 1
ATOM 1199 C CA . GLU A 1 164 ? 9.852 -10.108 -11.702 1.00 95.50 164 GLU A CA 1
ATOM 1200 C C . GLU A 1 164 ? 10.547 -10.081 -10.329 1.00 95.50 164 GLU A C 1
ATOM 1202 O O . GLU A 1 164 ? 10.336 -10.992 -9.527 1.00 95.50 164 GLU A O 1
ATOM 1207 N N . GLU A 1 165 ? 11.276 -9.005 -10.010 1.00 96.44 165 GLU A N 1
ATOM 1208 C CA . GLU A 1 165 ? 11.876 -8.785 -8.686 1.00 96.44 165 GLU A CA 1
ATOM 1209 C C . GLU A 1 165 ? 10.802 -8.755 -7.585 1.00 96.44 165 GLU A C 1
ATOM 1211 O O . GLU A 1 165 ? 10.917 -9.450 -6.573 1.00 96.44 165 GLU A O 1
ATOM 1216 N N . ALA A 1 166 ? 9.717 -8.002 -7.789 1.00 96.62 166 ALA A N 1
ATOM 1217 C CA . ALA A 1 166 ? 8.616 -7.927 -6.832 1.00 96.62 166 ALA A CA 1
ATOM 1218 C C . ALA A 1 166 ? 7.978 -9.299 -6.562 1.00 96.62 166 ALA A C 1
ATOM 1220 O O . ALA A 1 166 ? 7.638 -9.603 -5.420 1.00 96.62 166 ALA A O 1
ATOM 1221 N N . LEU A 1 167 ? 7.845 -10.149 -7.583 1.00 95.25 167 LEU A N 1
ATOM 1222 C CA . LEU A 1 167 ? 7.284 -11.497 -7.449 1.00 95.25 167 LEU A CA 1
ATOM 1223 C C . LEU A 1 16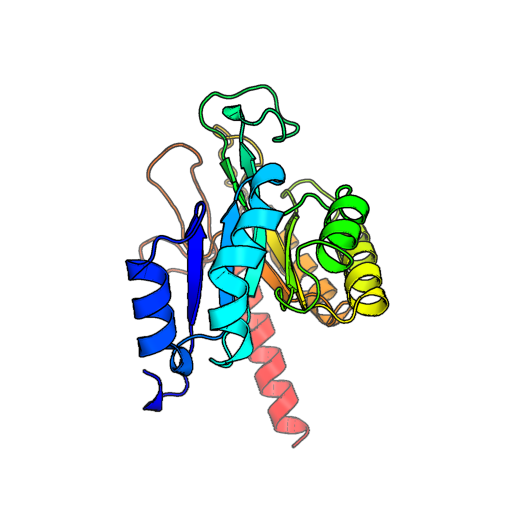7 ? 8.169 -12.441 -6.643 1.00 95.25 167 LEU A C 1
ATOM 1225 O O . LEU A 1 167 ? 7.654 -13.252 -5.867 1.00 95.25 167 LEU A O 1
ATOM 1229 N N . GLU A 1 168 ? 9.480 -12.364 -6.846 1.00 95.69 168 GLU A N 1
ATOM 1230 C CA . GLU A 1 168 ? 10.453 -13.132 -6.077 1.00 95.69 168 GLU A CA 1
ATOM 1231 C C . GLU A 1 168 ? 10.443 -12.687 -4.610 1.00 95.69 168 GLU A C 1
ATOM 1233 O O . GLU A 1 168 ? 10.309 -13.506 -3.695 1.00 95.69 168 GLU A O 1
ATOM 1238 N N . LEU A 1 169 ? 10.518 -11.377 -4.376 1.00 97.62 169 LEU A N 1
ATOM 1239 C CA . LEU A 1 169 ? 10.609 -10.831 -3.029 1.00 97.62 169 LEU A CA 1
ATOM 1240 C C . LEU A 1 169 ? 9.297 -10.957 -2.249 1.00 97.62 169 LEU A C 1
ATOM 1242 O O . LEU A 1 169 ? 9.346 -11.217 -1.050 1.00 97.62 169 LEU A O 1
ATOM 1246 N N . ALA A 1 170 ? 8.132 -10.875 -2.894 1.00 95.88 170 ALA A N 1
ATOM 1247 C CA . ALA A 1 170 ? 6.848 -11.125 -2.231 1.00 95.88 170 ALA A CA 1
ATOM 1248 C C . ALA A 1 170 ? 6.758 -12.547 -1.645 1.00 95.88 170 ALA A C 1
ATOM 1250 O O . ALA A 1 170 ? 6.151 -12.749 -0.596 1.00 95.88 170 ALA A O 1
ATOM 1251 N N . GLN A 1 171 ? 7.395 -13.538 -2.283 1.00 94.12 171 GLN A N 1
ATOM 1252 C CA . GLN A 1 171 ? 7.472 -14.904 -1.747 1.00 94.12 171 GLN A CA 1
ATOM 1253 C C . GLN A 1 171 ? 8.463 -15.010 -0.585 1.00 94.12 171 GLN A C 1
ATOM 1255 O O . GLN A 1 171 ? 8.217 -15.746 0.369 1.00 94.12 171 GLN A O 1
ATOM 1260 N N . ARG A 1 172 ? 9.578 -14.273 -0.653 1.00 97.06 172 ARG A N 1
ATOM 1261 C CA . ARG A 1 172 ? 10.606 -14.240 0.399 1.00 97.06 172 ARG A CA 1
ATOM 1262 C C . ARG A 1 172 ? 10.147 -13.493 1.654 1.00 97.06 172 ARG A C 1
ATOM 1264 O O . ARG A 1 172 ? 10.558 -13.858 2.753 1.00 97.06 172 ARG A O 1
ATOM 1271 N N . TYR A 1 173 ? 9.290 -12.486 1.499 1.00 98.00 173 TYR A N 1
ATOM 1272 C CA . TYR A 1 173 ? 8.808 -11.612 2.572 1.00 98.00 173 TYR A CA 1
ATOM 1273 C C . TYR A 1 173 ? 7.276 -11.669 2.722 1.00 98.00 173 TYR A C 1
ATOM 1275 O O . TYR A 1 173 ? 6.603 -10.649 2.583 1.00 98.00 173 TYR A O 1
ATOM 1283 N N . PRO A 1 174 ? 6.692 -12.833 3.074 1.00 96.50 174 PRO A N 1
ATOM 1284 C CA . PRO A 1 174 ? 5.238 -13.030 3.094 1.00 96.50 174 PRO A CA 1
ATOM 1285 C C . PRO A 1 174 ? 4.513 -12.267 4.216 1.00 96.50 174 PRO A C 1
ATOM 1287 O O . PRO A 1 174 ? 3.287 -12.286 4.287 1.00 96.50 174 PRO A O 1
ATOM 1290 N N . ARG A 1 175 ? 5.255 -11.621 5.127 1.00 97.81 175 ARG A N 1
ATOM 1291 C CA . ARG A 1 175 ? 4.698 -10.762 6.185 1.00 97.81 175 ARG A CA 1
ATOM 1292 C C . ARG A 1 175 ? 4.243 -9.396 5.669 1.00 97.81 175 ARG A C 1
ATOM 1294 O O . ARG A 1 175 ? 3.541 -8.701 6.400 1.00 97.81 175 ARG A O 1
ATOM 1301 N N . VAL A 1 176 ? 4.638 -9.023 4.452 1.00 98.19 176 VAL A N 1
ATOM 1302 C CA . VAL A 1 176 ? 4.278 -7.760 3.805 1.00 98.19 176 VAL A CA 1
ATOM 1303 C C . VAL A 1 176 ? 3.363 -8.053 2.619 1.00 98.19 176 VAL A C 1
ATOM 1305 O O . VAL A 1 176 ? 3.721 -8.822 1.731 1.00 98.19 176 VAL A O 1
ATOM 1308 N N . ASP A 1 177 ? 2.190 -7.424 2.590 1.00 96.25 177 ASP A N 1
ATOM 1309 C CA . ASP A 1 177 ? 1.297 -7.468 1.429 1.00 96.25 177 ASP A CA 1
ATOM 1310 C C . ASP A 1 177 ? 1.806 -6.474 0.375 1.00 96.25 177 ASP A C 1
ATOM 1312 O O . ASP A 1 177 ? 1.632 -5.261 0.514 1.00 96.25 177 ASP A O 1
ATOM 1316 N N . LEU A 1 178 ? 2.520 -6.984 -0.632 1.00 96.69 178 LEU A N 1
ATOM 1317 C CA . LEU A 1 178 ? 3.113 -6.174 -1.694 1.00 96.69 178 LEU A CA 1
ATOM 1318 C C . LEU A 1 178 ? 2.124 -5.965 -2.846 1.00 96.69 178 LEU A C 1
ATOM 1320 O O . LEU A 1 178 ? 1.720 -6.907 -3.527 1.00 96.69 178 LEU A O 1
ATOM 1324 N N . GLN A 1 179 ? 1.809 -4.704 -3.115 1.00 94.31 179 GLN A N 1
ATOM 1325 C CA . GLN A 1 179 ? 0.943 -4.253 -4.195 1.00 94.31 179 GLN A CA 1
ATOM 1326 C C . GLN A 1 179 ? 1.753 -3.516 -5.263 1.00 94.31 179 GLN A C 1
ATOM 1328 O O . GLN A 1 179 ? 2.736 -2.840 -4.962 1.00 94.31 179 GLN A O 1
ATOM 1333 N N . LEU A 1 180 ? 1.326 -3.628 -6.519 1.00 93.06 180 LEU A N 1
ATOM 1334 C CA . LEU A 1 180 ? 1.905 -2.892 -7.642 1.00 93.06 180 LEU A CA 1
ATOM 1335 C C . LEU A 1 180 ? 0.967 -1.749 -8.031 1.00 93.06 180 LEU A C 1
ATOM 1337 O O . LEU A 1 180 ? -0.220 -1.985 -8.256 1.00 93.06 180 LEU A O 1
ATOM 1341 N N . ASP A 1 181 ? 1.505 -0.538 -8.156 1.00 88.56 181 ASP A N 1
ATOM 1342 C CA . ASP A 1 181 ? 0.786 0.617 -8.699 1.00 88.56 181 ASP A CA 1
ATOM 1343 C C . ASP A 1 181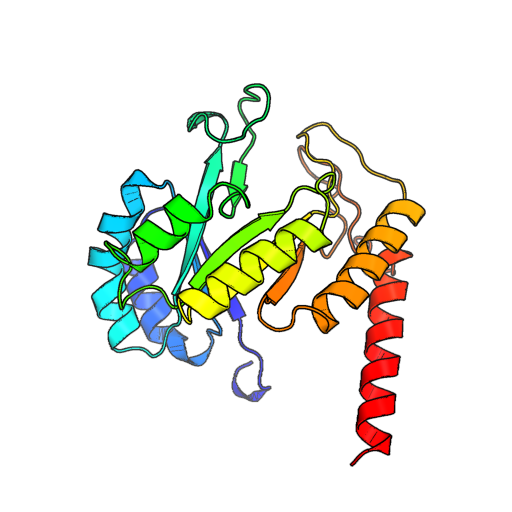 ? 1.506 1.143 -9.952 1.00 88.56 181 ASP A C 1
ATOM 1345 O O . ASP A 1 181 ? 2.636 1.595 -9.859 1.00 88.56 181 ASP A O 1
ATOM 1349 N N . THR A 1 182 ? 0.939 1.120 -11.154 1.00 86.38 182 THR A N 1
ATOM 1350 C CA . THR A 1 182 ? -0.491 0.996 -11.450 1.00 86.38 182 THR A CA 1
ATOM 1351 C C . THR A 1 182 ? -0.858 -0.288 -12.195 1.00 86.38 182 THR A C 1
ATOM 1353 O O . THR A 1 182 ? -0.025 -0.922 -12.843 1.00 86.38 182 THR A O 1
ATOM 1356 N N . PHE A 1 183 ? -2.132 -0.679 -12.124 1.00 90.25 183 PHE A N 1
ATOM 1357 C CA . PHE A 1 183 ? -2.636 -1.877 -12.800 1.00 90.25 183 PHE A CA 1
ATOM 1358 C C . PHE A 1 183 ? -2.808 -1.682 -14.314 1.00 90.25 183 PHE A C 1
ATOM 1360 O O . PHE A 1 183 ? -2.429 -2.556 -15.090 1.00 90.25 183 PHE A O 1
ATOM 1367 N N . MET A 1 184 ? -3.369 -0.553 -14.742 1.00 90.69 184 MET A N 1
ATOM 1368 C CA . MET A 1 184 ? -3.683 -0.251 -16.143 1.00 90.69 184 MET A CA 1
ATOM 1369 C C . MET A 1 184 ? -3.018 1.058 -16.548 1.00 90.69 184 MET A C 1
ATOM 1371 O O . MET A 1 184 ? -2.871 1.944 -15.712 1.00 90.69 184 MET A O 1
ATOM 1375 N N . ASP A 1 185 ? -2.669 1.200 -17.824 1.00 88.38 185 ASP A N 1
ATOM 1376 C CA . ASP A 1 185 ? -2.207 2.469 -18.376 1.00 88.38 185 ASP A CA 1
ATOM 1377 C C . ASP A 1 185 ? -3.142 3.622 -17.998 1.00 88.38 185 ASP A C 1
ATOM 1379 O O . ASP A 1 185 ? -4.363 3.552 -18.162 1.00 88.38 185 ASP A O 1
ATOM 1383 N N . ILE A 1 186 ? -2.547 4.717 -17.541 1.00 78.94 186 ILE A N 1
ATOM 1384 C CA . ILE A 1 186 ? -3.250 5.971 -17.287 1.00 78.94 186 ILE A CA 1
ATOM 1385 C C . ILE A 1 186 ? -2.629 6.996 -18.229 1.00 78.94 186 ILE A C 1
ATOM 1387 O O . ILE A 1 186 ? -1.478 7.409 -18.076 1.00 78.94 186 ILE A O 1
ATOM 1391 N N . ASP A 1 187 ? -3.409 7.368 -19.240 1.00 68.94 187 ASP A N 1
ATOM 1392 C CA . ASP A 1 187 ? -3.018 8.265 -20.327 1.00 68.94 187 ASP A CA 1
ATOM 1393 C C . ASP A 1 187 ? -3.570 9.694 -20.155 1.00 68.94 187 ASP A C 1
ATOM 1395 O O . ASP A 1 187 ? -3.405 10.536 -21.039 1.00 68.94 187 ASP A O 1
ATOM 1399 N N . ARG A 1 188 ? -4.209 9.990 -19.011 1.00 55.78 188 ARG A N 1
ATOM 1400 C CA . ARG A 1 188 ? -4.795 11.301 -18.684 1.00 55.78 188 ARG A CA 1
ATOM 1401 C C . ARG A 1 188 ? -4.192 11.897 -17.410 1.00 55.78 188 ARG A C 1
ATOM 1403 O O . ARG A 1 188 ? -4.341 11.321 -16.337 1.00 55.78 188 ARG A O 1
ATOM 1410 N N . GLY A 1 189 ? -3.632 13.105 -17.528 1.00 60.03 189 GLY A N 1
ATOM 1411 C CA . GLY A 1 189 ? -3.171 13.935 -16.407 1.00 60.03 189 GLY A CA 1
ATOM 1412 C C . GLY A 1 189 ? -1.662 14.198 -16.399 1.00 60.03 189 GLY A C 1
ATOM 1413 O O . GLY A 1 189 ? -0.962 13.904 -17.364 1.00 60.03 189 GLY A O 1
ATOM 1414 N N . TYR A 1 190 ? -1.174 14.763 -15.289 1.00 55.59 190 TYR A N 1
ATOM 1415 C CA . TYR A 1 190 ? 0.229 14.612 -14.887 1.00 55.59 190 TYR A CA 1
ATOM 1416 C C . TYR A 1 190 ? 0.519 13.109 -14.722 1.00 55.59 190 TYR A C 1
ATOM 1418 O O . TYR A 1 190 ? -0.415 12.360 -14.432 1.00 55.59 190 TYR A O 1
ATOM 1426 N N . TYR A 1 191 ? 1.774 12.669 -14.855 1.00 60.06 191 TYR A N 1
ATOM 1427 C CA . TYR A 1 191 ? 2.176 11.256 -14.794 1.00 60.06 191 TYR A CA 1
ATOM 1428 C C . TYR A 1 191 ? 1.566 10.408 -15.936 1.00 60.06 191 TYR A C 1
ATOM 1430 O O . TYR A 1 191 ? 0.503 9.832 -15.748 1.00 60.06 191 TYR A O 1
ATOM 1438 N N . VAL A 1 192 ? 2.206 10.285 -17.109 1.00 69.50 192 VAL A N 1
ATOM 1439 C CA . VAL A 1 192 ? 1.825 9.231 -18.081 1.00 69.50 192 VAL A CA 1
ATOM 1440 C C . VAL A 1 192 ? 2.322 7.892 -17.548 1.00 69.50 192 VAL A C 1
ATOM 1442 O O . VAL A 1 192 ? 3.474 7.776 -17.135 1.00 69.50 192 VAL A O 1
ATOM 1445 N N . ARG A 1 193 ? 1.444 6.891 -17.527 1.00 75.50 193 ARG A N 1
ATOM 1446 C CA . ARG A 1 193 ? 1.631 5.665 -16.746 1.00 75.50 193 ARG A CA 1
ATOM 1447 C C . ARG A 1 193 ? 1.535 4.444 -17.645 1.00 75.50 193 ARG A C 1
ATOM 1449 O O . ARG A 1 193 ? 0.495 4.267 -18.277 1.00 75.50 193 ARG A O 1
ATOM 1456 N N . GLN A 1 194 ? 2.562 3.596 -17.651 1.00 85.88 194 GLN A N 1
ATOM 1457 C CA . GLN A 1 194 ? 2.432 2.222 -18.134 1.00 85.88 194 GLN A CA 1
ATOM 1458 C C . GLN A 1 194 ? 2.080 1.308 -16.960 1.00 85.88 194 GLN A C 1
ATOM 1460 O O . GLN A 1 194 ? 2.755 1.302 -15.930 1.00 85.88 194 GLN A O 1
ATOM 1465 N N . GLY A 1 195 ? 0.960 0.603 -17.087 1.00 89.38 195 GLY A N 1
ATOM 1466 C CA . GLY A 1 195 ? 0.517 -0.392 -16.123 1.00 89.38 195 GLY A CA 1
ATOM 1467 C C . GLY A 1 195 ? 0.923 -1.804 -16.534 1.00 89.38 195 GLY A C 1
ATOM 1468 O O . GLY A 1 195 ? 1.784 -2.038 -17.380 1.00 89.38 195 GLY A O 1
ATOM 1469 N N . LEU A 1 196 ? 0.237 -2.787 -15.964 1.00 93.25 196 LEU A N 1
ATOM 1470 C CA . LEU A 1 196 ? 0.348 -4.189 -16.370 1.00 93.25 196 LEU A CA 1
ATOM 1471 C C . LEU A 1 196 ? -0.427 -4.475 -17.666 1.00 93.25 196 LEU A C 1
ATOM 1473 O O . LEU A 1 196 ? -0.081 -5.401 -18.407 1.00 93.25 196 LEU A O 1
ATOM 1477 N N . VAL A 1 197 ? -1.464 -3.684 -17.946 1.00 93.50 197 VAL A N 1
ATOM 1478 C CA . VAL A 1 197 ? -2.278 -3.752 -19.164 1.00 93.50 197 VAL A CA 1
ATOM 1479 C C . VAL A 1 197 ? -2.509 -2.369 -19.763 1.00 93.50 197 VAL A C 1
ATOM 1481 O O . VAL A 1 197 ? -2.558 -1.378 -19.039 1.00 93.50 197 VAL A O 1
ATOM 1484 N N . ASP A 1 198 ? -2.724 -2.307 -21.073 1.00 91.31 198 ASP A N 1
ATOM 1485 C CA . ASP A 1 198 ? -3.165 -1.079 -21.733 1.00 91.31 198 ASP A CA 1
ATOM 1486 C C . ASP A 1 198 ? -4.668 -0.797 -21.510 1.00 91.31 198 ASP A C 1
ATOM 1488 O O . ASP A 1 198 ? -5.418 -1.617 -20.971 1.00 91.31 198 ASP A O 1
ATOM 1492 N N . ARG A 1 199 ? -5.149 0.362 -21.981 1.00 87.69 199 ARG A N 1
ATOM 1493 C CA . ARG A 1 199 ? -6.575 0.762 -21.916 1.00 87.69 199 ARG A CA 1
ATOM 1494 C C . ARG A 1 199 ? -7.550 -0.152 -22.672 1.00 87.69 199 ARG A C 1
ATOM 1496 O O . ARG A 1 199 ? -8.762 0.021 -22.574 1.00 87.69 199 ARG A O 1
ATOM 1503 N N . ARG A 1 200 ? -7.041 -1.071 -23.495 1.00 90.75 200 ARG A N 1
ATOM 1504 C CA . ARG A 1 200 ? -7.806 -2.109 -24.201 1.00 90.75 200 ARG A CA 1
ATOM 1505 C C . ARG A 1 200 ? -7.642 -3.478 -23.531 1.00 90.75 200 ARG A C 1
ATOM 1507 O O . ARG A 1 200 ? -8.069 -4.478 -24.100 1.00 90.75 200 ARG A O 1
ATOM 1514 N N . CYS A 1 201 ? -7.055 -3.514 -22.334 1.00 90.38 201 CYS A N 1
ATOM 1515 C CA . CYS A 1 201 ? -6.747 -4.713 -21.566 1.00 90.38 201 CYS A CA 1
ATOM 1516 C C . CYS A 1 201 ? -5.764 -5.670 -22.267 1.00 90.38 201 CYS A C 1
ATOM 1518 O O . CYS A 1 201 ? -5.756 -6.866 -21.971 1.00 90.38 201 CYS A O 1
ATOM 1520 N N . ASN A 1 202 ? -4.922 -5.175 -23.180 1.00 93.94 202 ASN A N 1
ATOM 1521 C CA . ASN A 1 202 ? -3.814 -5.965 -23.710 1.00 93.94 202 ASN A CA 1
ATOM 1522 C C . ASN A 1 202 ? -2.668 -5.980 -22.702 1.00 93.94 202 ASN A C 1
ATOM 1524 O O . ASN A 1 202 ? -2.317 -4.951 -22.132 1.00 93.94 202 ASN A O 1
ATOM 1528 N N . TRP A 1 203 ? -2.046 -7.141 -22.516 1.00 94.06 203 TRP A N 1
ATOM 1529 C CA . TRP A 1 203 ? -0.935 -7.283 -21.582 1.00 94.06 203 TRP A CA 1
ATOM 1530 C C . TRP A 1 203 ? 0.343 -6.590 -22.061 1.00 94.06 203 TRP A C 1
ATOM 1532 O O . TRP A 1 203 ? 0.878 -6.934 -23.124 1.00 94.06 203 TRP A O 1
ATOM 1542 N N . HIS A 1 204 ? 0.904 -5.738 -21.202 1.00 93.56 204 HIS A N 1
ATOM 1543 C CA . HIS A 1 204 ? 2.300 -5.305 -21.292 1.00 93.56 204 HIS A CA 1
ATOM 1544 C C . HIS A 1 204 ? 3.251 -6.434 -20.866 1.00 93.56 204 HIS A C 1
ATOM 1546 O O . HIS A 1 204 ? 2.821 -7.376 -20.193 1.00 93.56 204 HIS A O 1
ATOM 1552 N N . PRO A 1 205 ? 4.550 -6.388 -21.226 1.00 94.81 205 PRO A N 1
ATOM 1553 C CA . PRO A 1 205 ? 5.527 -7.398 -20.810 1.00 94.81 205 PRO A CA 1
ATOM 1554 C C . PRO A 1 205 ? 5.538 -7.672 -19.299 1.00 94.81 205 PRO A C 1
ATOM 1556 O O . PRO A 1 205 ? 5.562 -8.835 -18.898 1.00 94.81 205 PRO A O 1
ATOM 1559 N N . ALA A 1 206 ? 5.433 -6.626 -18.476 1.00 94.06 206 ALA A N 1
ATOM 1560 C CA . ALA A 1 206 ? 5.340 -6.737 -17.022 1.00 94.06 206 ALA A CA 1
ATOM 1561 C C . ALA A 1 206 ? 4.083 -7.504 -16.567 1.00 94.06 206 ALA A C 1
ATOM 1563 O O . ALA A 1 206 ? 4.167 -8.438 -15.770 1.00 94.06 206 ALA A O 1
ATOM 1564 N N . GLY A 1 207 ? 2.920 -7.190 -17.145 1.00 95.00 207 GLY A N 1
ATOM 1565 C CA . GLY A 1 207 ? 1.679 -7.912 -16.861 1.00 95.00 207 GLY A CA 1
ATOM 1566 C C . GLY A 1 207 ? 1.706 -9.372 -17.317 1.00 95.00 207 GLY A C 1
ATOM 1567 O O . GLY A 1 207 ? 1.218 -10.247 -16.602 1.00 95.00 207 GLY A O 1
ATOM 1568 N N . LYS A 1 208 ? 2.348 -9.673 -18.456 1.00 95.38 208 LYS A N 1
ATOM 1569 C CA . LYS A 1 208 ? 2.566 -11.062 -18.902 1.00 95.38 208 LYS A CA 1
ATOM 1570 C C . LYS A 1 208 ? 3.421 -11.844 -17.908 1.00 95.38 208 LYS A C 1
ATOM 1572 O O . LYS A 1 208 ? 3.074 -12.982 -17.603 1.00 95.38 208 LYS A O 1
ATOM 1577 N N . ALA A 1 209 ? 4.503 -11.249 -17.400 1.00 94.44 209 ALA A N 1
ATOM 1578 C CA . ALA A 1 209 ? 5.364 -11.888 -16.405 1.00 94.44 209 ALA A CA 1
ATOM 1579 C C . ALA A 1 209 ? 4.572 -12.255 -15.138 1.00 94.44 209 ALA A C 1
ATOM 1581 O O . ALA A 1 209 ? 4.614 -13.407 -14.699 1.00 94.44 209 ALA A O 1
ATOM 1582 N N . LEU A 1 210 ? 3.755 -11.326 -14.627 1.00 93.62 210 LEU A N 1
ATOM 1583 C CA . LEU A 1 210 ? 2.866 -11.576 -13.489 1.00 93.62 210 LEU A CA 1
ATOM 1584 C C . LEU A 1 210 ? 1.857 -12.699 -13.758 1.00 93.62 210 LEU A C 1
ATOM 1586 O O . LEU A 1 210 ? 1.706 -13.613 -12.943 1.00 93.62 210 LEU A O 1
ATOM 1590 N N . ALA A 1 211 ? 1.173 -12.654 -14.903 1.00 92.69 211 ALA A N 1
ATOM 1591 C CA . ALA A 1 211 ? 0.166 -13.647 -15.262 1.00 92.69 211 ALA A CA 1
ATOM 1592 C C . ALA A 1 211 ? 0.766 -15.060 -15.386 1.00 92.69 211 ALA A C 1
ATOM 1594 O O . ALA A 1 211 ? 0.189 -16.025 -14.877 1.00 92.69 211 ALA A O 1
ATOM 1595 N N . LEU A 1 212 ? 1.941 -15.183 -16.012 1.00 93.00 212 LEU A N 1
ATOM 1596 C CA . LEU A 1 212 ? 2.650 -16.455 -16.162 1.00 93.00 212 LEU A CA 1
ATOM 1597 C C . LEU A 1 212 ? 3.119 -17.010 -14.814 1.00 93.00 212 LEU A C 1
ATOM 1599 O O . LEU A 1 212 ? 2.892 -18.189 -14.533 1.00 93.00 212 LEU A O 1
ATOM 1603 N N . ALA A 1 213 ? 3.701 -16.170 -13.954 1.00 90.00 213 ALA A N 1
ATOM 1604 C CA . ALA A 1 213 ? 4.109 -16.574 -12.610 1.00 90.00 213 ALA A CA 1
ATOM 1605 C C . ALA A 1 213 ? 2.914 -17.091 -11.794 1.00 90.00 213 ALA A C 1
ATOM 1607 O O . ALA A 1 213 ? 2.993 -18.145 -11.156 1.00 90.00 213 ALA A O 1
ATOM 1608 N N . ARG A 1 214 ? 1.763 -16.409 -11.873 1.00 87.00 214 ARG A N 1
ATOM 1609 C CA . ARG A 1 214 ? 0.546 -16.842 -11.179 1.00 87.00 214 ARG A CA 1
ATOM 1610 C C . ARG A 1 214 ? 0.004 -18.168 -11.715 1.00 87.00 214 ARG A C 1
ATOM 1612 O O . ARG A 1 214 ? -0.394 -19.025 -10.925 1.00 87.00 214 ARG A O 1
ATOM 1619 N N . ALA A 1 215 ? 0.002 -18.359 -13.032 1.00 87.94 215 ALA A N 1
ATOM 1620 C CA . ALA A 1 215 ? -0.421 -19.614 -13.650 1.00 87.94 215 ALA A CA 1
ATOM 1621 C C . ALA A 1 215 ? 0.471 -20.795 -13.224 1.00 87.94 215 ALA A C 1
ATOM 1623 O O . ALA A 1 215 ? -0.038 -21.878 -12.919 1.00 87.94 215 ALA A O 1
ATOM 1624 N N . ALA A 1 216 ? 1.786 -20.575 -13.132 1.00 87.81 216 ALA A N 1
ATOM 1625 C CA . ALA A 1 216 ? 2.734 -21.574 -12.648 1.00 87.81 216 ALA A CA 1
ATOM 1626 C C . ALA A 1 216 ? 2.471 -21.954 -11.178 1.00 87.81 216 ALA A C 1
ATOM 1628 O O . ALA A 1 216 ? 2.391 -23.140 -10.862 1.00 87.81 216 ALA A O 1
ATOM 1629 N N . GLN A 1 217 ? 2.237 -20.973 -10.297 1.00 83.56 217 GLN A N 1
ATOM 1630 C CA . GLN A 1 217 ? 1.901 -21.215 -8.883 1.00 83.56 217 GLN A CA 1
ATOM 1631 C C . GLN A 1 217 ? 0.616 -22.039 -8.708 1.00 83.56 217 GLN A C 1
ATOM 1633 O O . GLN A 1 217 ? 0.575 -22.976 -7.906 1.00 83.56 217 GLN A O 1
ATOM 1638 N N . LEU A 1 218 ? -0.439 -21.712 -9.464 1.00 81.56 218 LEU A N 1
ATOM 1639 C CA . LEU A 1 218 ? -1.708 -22.448 -9.418 1.00 81.56 218 LEU A CA 1
ATOM 1640 C C . LEU A 1 218 ? -1.553 -23.888 -9.915 1.00 81.56 218 LEU A C 1
ATOM 1642 O O . LEU A 1 218 ? -2.186 -24.793 -9.377 1.00 81.56 218 LEU A O 1
ATOM 1646 N N . SER A 1 219 ? -0.704 -24.100 -10.920 1.00 81.25 219 SER A N 1
ATOM 1647 C CA . SER A 1 219 ? -0.417 -25.433 -11.454 1.00 81.25 219 SER A CA 1
ATOM 1648 C C . SER A 1 219 ? 0.380 -26.274 -10.455 1.00 81.25 219 SER A C 1
ATOM 1650 O O . SER A 1 219 ? 0.018 -27.419 -10.209 1.00 81.25 219 SER A O 1
ATOM 1652 N N . ALA A 1 220 ? 1.398 -25.693 -9.812 1.00 76.06 220 ALA A N 1
ATOM 1653 C CA . ALA A 1 220 ? 2.181 -26.364 -8.775 1.00 76.06 220 ALA A CA 1
ATOM 1654 C C . ALA A 1 220 ? 1.321 -26.765 -7.563 1.00 76.06 220 ALA A C 1
ATOM 1656 O O . ALA A 1 220 ? 1.425 -27.890 -7.082 1.00 76.06 220 ALA A O 1
ATOM 1657 N N . SER A 1 221 ? 0.408 -25.887 -7.131 1.00 72.00 221 SER A N 1
ATOM 1658 C CA . SER A 1 221 ? -0.471 -26.135 -5.975 1.00 72.00 221 SER A CA 1
ATOM 1659 C C . SER A 1 221 ? -1.455 -27.292 -6.191 1.00 72.00 221 SER A C 1
ATOM 1661 O O . SER A 1 221 ? -1.855 -27.935 -5.227 1.00 72.00 221 SER A O 1
ATOM 1663 N N . ARG A 1 222 ? -1.845 -27.565 -7.446 1.00 66.69 222 ARG A N 1
ATOM 1664 C CA . ARG A 1 222 ? -2.743 -28.676 -7.820 1.00 66.69 222 ARG A CA 1
ATOM 1665 C C . ARG A 1 222 ? -2.049 -30.034 -7.894 1.00 66.69 222 ARG A C 1
ATOM 1667 O O . ARG A 1 222 ? -2.729 -31.049 -7.906 1.00 66.69 222 ARG A O 1
ATOM 1674 N N . ILE A 1 223 ? -0.722 -30.056 -8.007 1.00 59.47 223 ILE A N 1
ATOM 1675 C CA . ILE A 1 223 ? 0.064 -31.298 -8.057 1.00 59.47 223 ILE A CA 1
ATOM 1676 C C . ILE A 1 223 ? 0.369 -31.799 -6.634 1.00 59.47 223 ILE A C 1
ATOM 1678 O O . ILE A 1 223 ? 0.592 -32.987 -6.429 1.00 59.47 223 ILE A O 1
ATOM 1682 N N . THR A 1 224 ? 0.361 -30.903 -5.645 1.00 52.81 224 THR A N 1
ATOM 1683 C CA . THR A 1 224 ? 0.682 -31.195 -4.238 1.00 52.81 224 THR A CA 1
ATOM 1684 C C . THR A 1 224 ? -0.542 -31.464 -3.350 1.00 52.81 224 THR A C 1
ATOM 1686 O O . THR A 1 224 ? -0.379 -31.619 -2.142 1.00 52.81 224 THR A O 1
ATOM 1689 N N . SER A 1 225 ? -1.749 -31.488 -3.925 1.00 47.59 225 SER A N 1
ATOM 1690 C CA . SER A 1 225 ? -3.038 -31.756 -3.261 1.00 47.59 225 SER A CA 1
ATOM 1691 C C . SER A 1 225 ? -3.684 -33.018 -3.808 1.00 47.59 225 SER A C 1
ATOM 1693 O O . SER A 1 225 ? -4.182 -33.821 -2.996 1.00 47.59 225 SER A O 1
#